Protein AF-A0A395T4P5-F1 (afdb_monomer)

pLDDT: mean 74.64, std 22.32, range [33.31, 98.5]

Radius of gyration: 49.44 Å; Cα contacts (8 Å, |Δi|>4): 2; chains: 1; bounding box: 89×96×157 Å

Sequence (235 aa):
MAAANLSTYSDCVSSLRTSLKFLESSVETLDNGVSDFPRLVNVLKTVRHYELIPQPTLAAAESSLRDEIGPYIALLLARADSQIERQERRIETLKARAELQQGRLSRPDDNYDEYGSKTKKQKTGSRKLTTEEKLRARAVRQRKEALRYGVERLELEAGAWCAELKSEAKRKNQWLAGFTSPRELYLSSLGKASSGPVMDTPFLFSTTNLPRVPEQNLNSSSEGPSGTRQLQILN

Foldseek 3Di:
DVVVVVVVVVVVVVVVVVVVVVVVVVVVVVCVVCVCVVVVVVVVVPDPPDPPDDPVNVVVVVVVVCVVCVVVVVVVVVVVVVVVVVVVVVVVVVVVVVVVVVVVVPPPVPPPDDDDPDDDDDDDDDDPQDPVRVVVVVVVVVVVVVVVVVVVVVVVVVVVVVVVVVVVVVVVVVVVVVVPDPPVVPPPPPDDDDDDDDDDDDDDDDDDDDDDDDDDDDDDDDDDDDDDDDDDDDD

Secondary structure (DSSP, 8-state):
-HHHHHHHHHHHHHHHHHHHHHHHHHHHHHHHHHTTHHHHHHHHT---SS----HHHHHHHHHHHHHHHHHHHHHHHHHHHHHHHHHHHHHHHHHHHHHHHHHHHHS--TTSSSS--------S------HHHHHHHHHHHHHHHHHHHHHHHHHHHHHHHHHHHHHHHHHHHHHHHHHS-S-STTSSSSS--------------------------------------------

Solvent-accessible surface area (backbone atoms only — not comparable to full-atom values): 15140 Å² total; per-residue (Å²): 114,73,69,60,57,52,50,54,51,49,51,52,54,50,53,50,53,50,55,50,53,51,50,52,52,48,50,53,53,44,49,71,72,47,68,59,50,69,57,50,52,58,60,70,58,57,69,72,90,62,88,76,76,54,67,71,60,52,55,52,50,50,52,52,50,47,65,62,47,48,61,53,52,52,51,52,48,56,51,49,52,58,49,50,53,54,49,50,54,49,50,51,56,50,49,54,50,50,52,54,49,47,54,60,69,68,48,71,78,86,78,78,71,90,88,75,95,76,89,74,94,74,75,94,73,85,77,80,65,52,76,65,55,49,51,52,52,48,53,52,48,52,52,50,48,54,49,49,54,52,47,56,50,50,51,51,52,52,50,50,53,51,50,50,52,50,51,50,50,50,50,50,49,54,52,47,64,73,60,62,65,89,80,74,83,77,79,80,85,82,84,82,85,88,82,85,86,83,89,83,88,80,93,81,91,80,86,89,82,87,84,84,88,80,90,82,87,82,89,82,85,88,83,88,82,88,81,90,82,89,80,87,77,92,130

Organism: NCBI:txid694270

Structure (mmCIF, N/CA/C/O backbone):
data_AF-A0A395T4P5-F1
#
_entry.id   AF-A0A395T4P5-F1
#
loop_
_atom_site.group_PDB
_atom_site.id
_atom_site.type_symbol
_atom_site.label_atom_id
_atom_site.label_alt_id
_atom_site.label_comp_id
_atom_site.label_asym_id
_atom_site.label_entity_id
_atom_site.label_seq_id
_atom_site.pdbx_PDB_ins_code
_atom_site.Cartn_x
_atom_site.Cartn_y
_atom_site.Cartn_z
_atom_site.occupancy
_atom_site.B_iso_or_equiv
_atom_site.auth_seq_id
_atom_site.auth_comp_id
_atom_site.auth_asym_id
_atom_site.auth_atom_id
_atom_site.pdbx_PDB_model_num
ATOM 1 N N . MET A 1 1 ? -52.261 -13.369 78.940 1.00 51.59 1 MET A N 1
ATOM 2 C CA . MET A 1 1 ? -51.280 -13.834 77.930 1.00 51.59 1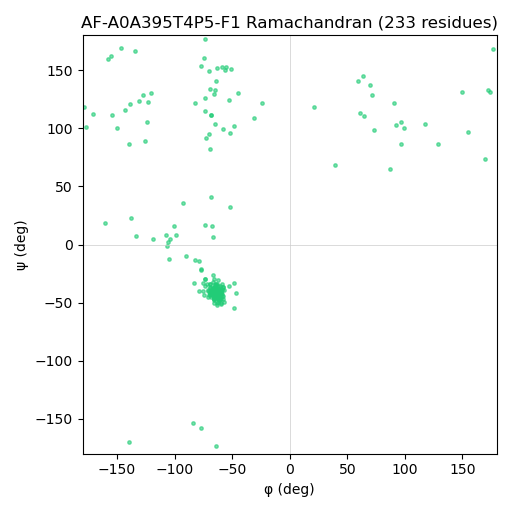 MET A CA 1
ATOM 3 C C . MET A 1 1 ? -51.624 -13.409 76.500 1.00 51.59 1 MET A C 1
ATOM 5 O O . MET A 1 1 ? -50.711 -12.998 75.805 1.00 51.59 1 MET A O 1
ATOM 9 N N . ALA A 1 2 ? -52.892 -13.406 76.059 1.00 60.62 2 ALA A N 1
ATOM 10 C CA . ALA A 1 2 ? -53.257 -12.987 74.692 1.00 60.62 2 ALA A CA 1
ATOM 11 C C . ALA A 1 2 ? -52.839 -11.543 74.316 1.00 60.62 2 ALA A C 1
ATOM 13 O O . ALA A 1 2 ? -52.392 -11.309 73.199 1.00 60.62 2 ALA A O 1
ATOM 14 N N . ALA A 1 3 ? -52.907 -10.593 75.257 1.00 65.94 3 ALA A N 1
ATOM 15 C CA . ALA A 1 3 ? -52.520 -9.197 75.015 1.00 65.94 3 ALA A CA 1
ATOM 16 C C . ALA A 1 3 ? -51.012 -9.002 74.741 1.00 65.94 3 ALA A C 1
ATOM 18 O O . ALA A 1 3 ? -50.647 -8.142 73.950 1.00 65.94 3 ALA A O 1
ATOM 19 N N . ALA A 1 4 ? -50.145 -9.830 75.340 1.00 73.31 4 ALA A N 1
ATOM 20 C CA . ALA A 1 4 ? -48.692 -9.753 75.151 1.00 73.31 4 ALA A CA 1
ATOM 21 C C . ALA A 1 4 ? -48.246 -10.278 73.774 1.00 73.31 4 ALA A C 1
ATOM 23 O O . ALA A 1 4 ? -47.269 -9.802 73.210 1.00 73.31 4 ALA A O 1
ATOM 24 N N . ASN A 1 5 ? -48.987 -11.231 73.201 1.00 77.38 5 ASN A N 1
ATOM 25 C CA . ASN A 1 5 ? -48.719 -11.732 71.849 1.00 77.38 5 ASN A CA 1
ATOM 26 C C . ASN A 1 5 ? -49.132 -10.718 70.770 1.00 77.38 5 ASN A C 1
ATOM 28 O O . ASN A 1 5 ? -48.537 -10.666 69.697 1.00 77.38 5 ASN A O 1
ATOM 32 N N . LEU A 1 6 ? -50.149 -9.898 71.053 1.00 83.69 6 LEU A N 1
ATOM 33 C CA . LEU A 1 6 ? -50.591 -8.842 70.146 1.00 83.69 6 LEU A CA 1
ATOM 34 C C . LEU A 1 6 ? -49.602 -7.665 70.120 1.00 83.69 6 LEU A C 1
ATOM 36 O O . LEU A 1 6 ? -49.364 -7.101 69.053 1.00 83.69 6 LEU A O 1
ATOM 40 N N . SER A 1 7 ? -48.986 -7.330 71.261 1.00 82.56 7 SER A N 1
ATOM 41 C CA . SER A 1 7 ? -47.952 -6.290 71.326 1.00 82.56 7 SER A CA 1
ATOM 42 C C . SER A 1 7 ? -46.665 -6.709 70.613 1.00 82.56 7 SER A C 1
ATOM 44 O O . SER A 1 7 ? -46.166 -5.951 69.792 1.00 82.56 7 SER A O 1
ATOM 46 N N . THR A 1 8 ? -46.177 -7.940 70.812 1.00 88.25 8 THR A N 1
ATOM 47 C CA . THR A 1 8 ? -44.954 -8.418 70.135 1.00 88.25 8 THR A CA 1
ATOM 48 C C . THR A 1 8 ? -45.120 -8.536 68.618 1.00 88.25 8 THR A C 1
ATOM 50 O O . THR A 1 8 ? -44.198 -8.215 67.868 1.00 88.25 8 THR A O 1
ATOM 53 N N . TYR A 1 9 ? -46.303 -8.938 68.139 1.00 91.56 9 TYR A N 1
ATOM 54 C CA . TYR A 1 9 ? -46.611 -8.942 66.707 1.00 91.56 9 TYR A CA 1
ATOM 55 C C . TYR A 1 9 ? -46.708 -7.518 66.142 1.00 91.56 9 TYR A C 1
ATOM 57 O O . TYR A 1 9 ? -46.167 -7.241 65.072 1.00 91.56 9 TYR A O 1
ATOM 65 N N . SER A 1 10 ? -47.335 -6.596 66.882 1.00 90.94 10 SER A N 1
ATOM 66 C CA . SER A 1 10 ? -47.373 -5.172 66.532 1.00 90.94 10 SER A CA 1
ATOM 67 C C . SER A 1 10 ? -45.965 -4.583 66.418 1.00 90.94 10 SER A C 1
ATOM 69 O O . SER A 1 10 ? -45.669 -3.904 65.435 1.00 90.94 10 SER A O 1
ATOM 71 N N . ASP A 1 11 ? -45.070 -4.886 67.357 1.00 91.38 11 ASP A N 1
ATOM 72 C CA . ASP A 1 11 ? -43.683 -4.406 67.350 1.00 91.38 11 ASP A CA 1
ATOM 73 C C . ASP A 1 11 ? -42.881 -4.993 66.179 1.00 91.38 11 ASP A C 1
ATOM 75 O O . ASP A 1 11 ? -42.134 -4.275 65.511 1.00 91.38 11 ASP A O 1
ATOM 79 N N . CYS A 1 12 ? -43.093 -6.271 65.850 1.00 92.62 12 CYS A N 1
ATOM 80 C CA . CYS A 1 12 ? -42.469 -6.918 64.695 1.00 92.62 12 CYS A CA 1
ATOM 81 C C . CYS A 1 12 ? -42.933 -6.295 63.366 1.00 92.62 12 CYS A C 1
ATOM 83 O O . CYS A 1 12 ? -42.113 -5.954 62.511 1.00 92.62 12 CYS A O 1
ATOM 85 N N . VAL A 1 13 ? -44.238 -6.052 63.211 1.00 95.44 13 VAL A N 1
ATOM 86 C CA . VAL A 1 13 ? -44.797 -5.365 62.034 1.00 95.44 13 VAL A CA 1
ATOM 87 C C . VAL A 1 13 ? -44.305 -3.916 61.956 1.00 95.44 13 VAL A C 1
ATOM 89 O O . VAL A 1 13 ? -44.029 -3.412 60.866 1.00 95.44 13 VAL A O 1
ATOM 92 N N . SER A 1 14 ? -44.159 -3.241 63.096 1.00 94.56 14 SER A N 1
ATOM 93 C CA . SER A 1 14 ? -43.631 -1.873 63.179 1.00 94.56 14 SER A CA 1
ATOM 94 C C . SER A 1 14 ? -42.157 -1.807 62.774 1.00 94.56 14 SER A C 1
ATOM 96 O O . SER A 1 14 ? -41.771 -0.939 61.987 1.00 94.56 14 SER A O 1
ATOM 98 N N . SER A 1 15 ? -41.348 -2.761 63.242 1.00 95.38 15 SER A N 1
ATOM 99 C CA . SER A 1 15 ? -39.945 -2.915 62.850 1.00 95.38 15 SER A CA 1
ATOM 100 C C . SER A 1 15 ? -39.818 -3.178 61.346 1.00 95.38 15 SER A C 1
ATOM 102 O O . SER A 1 15 ? -39.106 -2.446 60.659 1.00 95.38 15 SER A O 1
ATOM 104 N N . LEU A 1 16 ? -40.610 -4.110 60.801 1.00 96.00 16 LEU A N 1
ATOM 105 C CA . LEU A 1 16 ? -40.612 -4.426 59.369 1.00 96.00 16 LEU A CA 1
ATOM 106 C C . LEU A 1 16 ? -41.017 -3.224 58.502 1.00 96.00 16 LEU A C 1
ATOM 108 O O . LEU A 1 16 ? -40.366 -2.932 57.499 1.00 96.00 16 LEU A O 1
ATOM 112 N N . ARG A 1 17 ? -42.062 -2.486 58.898 1.00 95.81 17 ARG A N 1
ATOM 113 C CA . ARG A 1 17 ? -42.487 -1.256 58.206 1.00 95.81 17 ARG A CA 1
ATOM 114 C C . ARG A 1 17 ? -41.396 -0.192 58.207 1.00 95.81 17 ARG A C 1
ATOM 116 O O . ARG A 1 17 ? -41.257 0.537 57.231 1.00 95.81 17 ARG A O 1
ATOM 123 N N . THR A 1 18 ? -40.629 -0.106 59.287 1.00 96.56 18 THR A N 1
ATOM 124 C CA . THR A 1 18 ? -39.519 0.844 59.402 1.00 96.56 18 THR A CA 1
ATOM 125 C C . THR A 1 18 ? -38.366 0.451 58.476 1.00 96.56 18 THR A C 1
ATOM 127 O O . THR A 1 18 ? -37.864 1.301 57.745 1.00 96.56 18 THR A O 1
ATOM 130 N N . SER A 1 19 ? -38.009 -0.837 58.407 1.00 96.81 19 SER A N 1
ATOM 131 C CA . SER A 1 19 ? -37.012 -1.339 57.449 1.00 96.81 19 SER A CA 1
ATOM 132 C C . SER A 1 19 ? -37.421 -1.106 55.993 1.00 96.81 19 SER A C 1
ATOM 134 O O . SER A 1 19 ? -36.579 -0.736 55.179 1.00 96.81 19 SER A O 1
ATOM 136 N N . LEU A 1 20 ? -38.707 -1.273 55.663 1.00 96.50 20 LEU A N 1
ATOM 137 C CA . LEU A 1 20 ? -39.215 -1.045 54.308 1.00 96.50 20 LEU A CA 1
ATOM 138 C C . LEU A 1 20 ? -39.135 0.441 53.931 1.00 96.50 20 LEU A C 1
ATOM 140 O O . LEU A 1 20 ? -38.626 0.766 52.864 1.00 96.50 20 LEU A O 1
ATOM 144 N N . LYS A 1 21 ? -39.510 1.342 54.849 1.00 96.75 21 LYS A N 1
ATOM 145 C CA . LYS A 1 21 ? -39.338 2.792 54.659 1.00 96.75 21 LYS A CA 1
ATOM 146 C C . LYS A 1 21 ? -37.876 3.199 54.469 1.00 96.75 21 LYS A C 1
ATOM 148 O O . LYS A 1 21 ? -37.589 4.064 53.649 1.00 96.75 21 LYS A O 1
ATOM 153 N N . PHE A 1 22 ? -36.942 2.587 55.201 1.00 96.94 22 PHE A N 1
ATOM 154 C CA . PHE A 1 22 ? -35.515 2.860 55.010 1.00 96.94 22 PHE A CA 1
ATOM 155 C C . PHE A 1 22 ? -34.984 2.337 53.674 1.00 96.94 22 PHE A C 1
ATOM 157 O O . PHE A 1 22 ? -34.166 3.011 53.051 1.00 96.94 22 PHE A O 1
ATOM 164 N N . LEU A 1 23 ? -35.455 1.178 53.205 1.00 97.00 23 LEU A N 1
ATOM 165 C CA . LEU A 1 23 ? -35.119 0.681 51.870 1.00 97.00 23 LEU A CA 1
ATOM 166 C C . LEU A 1 23 ? -35.677 1.588 50.775 1.00 97.00 23 LEU A C 1
ATOM 168 O O . LEU A 1 23 ? -34.953 1.916 49.844 1.00 97.00 23 LEU A O 1
ATOM 172 N N . GLU A 1 24 ? -36.920 2.038 50.911 1.00 96.62 24 GLU A N 1
ATOM 173 C CA . GLU A 1 24 ? -37.551 2.959 49.964 1.00 96.62 24 GLU A CA 1
ATOM 174 C C . GLU A 1 24 ? -36.796 4.293 49.895 1.00 96.62 24 GLU A C 1
ATOM 176 O O . GLU A 1 24 ? -36.409 4.728 48.814 1.00 96.62 24 GLU A O 1
ATOM 181 N N . SER A 1 25 ? -36.441 4.860 51.051 1.00 96.81 25 SER A N 1
ATOM 182 C CA . SER A 1 25 ? -35.591 6.055 51.128 1.00 96.81 25 SER A CA 1
ATOM 183 C C . SER A 1 25 ? -34.186 5.827 50.550 1.00 96.81 25 SER A C 1
ATOM 185 O O . SER A 1 25 ? -33.624 6.720 49.913 1.00 96.81 25 SER A O 1
ATOM 187 N N . SER A 1 26 ? -33.613 4.630 50.717 1.00 96.75 26 SER A N 1
ATOM 188 C CA . SER A 1 26 ? -32.313 4.281 50.127 1.00 96.75 26 SER A CA 1
ATOM 189 C C . SER A 1 26 ? -32.392 4.183 48.604 1.00 96.75 26 SER A C 1
ATOM 191 O O . SER A 1 26 ? -31.492 4.663 47.920 1.00 96.75 26 SER A O 1
ATOM 193 N N . VAL A 1 27 ? -33.470 3.603 48.070 1.00 96.06 27 VAL A N 1
ATOM 194 C CA . VAL A 1 27 ? -33.717 3.511 46.625 1.00 96.06 27 VAL A CA 1
ATOM 195 C C . VAL A 1 27 ? -33.930 4.898 46.032 1.00 96.06 27 VAL A C 1
ATOM 197 O O . VAL A 1 27 ? -33.305 5.209 45.028 1.00 96.06 27 VAL A O 1
ATOM 200 N N . GLU A 1 28 ? -34.719 5.757 46.675 1.00 96.25 28 GLU A N 1
ATOM 201 C CA . GLU A 1 28 ? -34.927 7.140 46.230 1.00 96.25 28 GLU A CA 1
ATOM 202 C C . GLU A 1 28 ? -33.620 7.952 46.263 1.00 96.25 28 GLU A C 1
ATOM 204 O O . GLU A 1 28 ? -33.316 8.709 45.341 1.00 96.25 28 GLU A O 1
ATOM 209 N N . THR A 1 29 ? -32.785 7.748 47.287 1.00 96.00 29 THR A N 1
ATOM 210 C CA . THR A 1 29 ? -31.453 8.371 47.359 1.00 96.00 29 THR A CA 1
ATOM 211 C C . THR A 1 29 ? -30.538 7.873 46.236 1.00 96.00 29 THR A C 1
ATOM 213 O O . THR A 1 29 ? -29.813 8.668 45.633 1.00 96.00 29 THR A O 1
ATOM 216 N N . LEU A 1 30 ? -30.580 6.574 45.920 1.00 95.94 30 LEU A N 1
ATOM 217 C CA . LEU A 1 30 ? -29.825 6.000 44.805 1.00 95.94 30 LEU A CA 1
ATOM 218 C C . LEU A 1 30 ? -30.339 6.478 43.447 1.00 95.94 30 LEU A C 1
ATOM 220 O O . LEU A 1 30 ? -29.519 6.774 42.589 1.00 95.94 30 LEU A O 1
ATOM 224 N N . ASP A 1 31 ? -31.647 6.585 43.238 1.00 95.25 31 ASP A N 1
ATOM 225 C CA . ASP A 1 31 ? -32.217 7.004 41.954 1.00 95.25 31 ASP A CA 1
ATOM 226 C C . ASP A 1 31 ? -31.825 8.453 41.629 1.00 95.25 31 ASP A C 1
ATOM 228 O O . ASP A 1 31 ? -31.313 8.755 40.548 1.00 95.25 31 ASP A O 1
ATOM 232 N N . ASN A 1 32 ? -31.897 9.330 42.636 1.00 92.69 32 ASN A N 1
ATOM 233 C CA . ASN A 1 32 ? -31.399 10.700 42.531 1.00 92.69 32 ASN A CA 1
ATOM 234 C C . ASN A 1 32 ? -29.885 10.748 42.247 1.00 92.69 32 ASN A C 1
ATOM 236 O O . ASN A 1 32 ? -29.443 11.549 41.424 1.00 92.69 32 ASN A O 1
ATOM 240 N N . GLY A 1 33 ? -29.094 9.870 42.875 1.00 92.19 33 GLY A N 1
ATOM 241 C CA . GLY A 1 33 ? -27.643 9.786 42.668 1.00 92.19 33 GLY A CA 1
ATOM 242 C C . GLY A 1 33 ? -27.201 9.088 41.373 1.00 92.19 33 GLY A C 1
ATOM 243 O O . GLY A 1 33 ? -26.073 9.303 40.927 1.00 92.19 33 GLY A O 1
ATOM 244 N N . VAL A 1 34 ? -28.055 8.255 40.767 1.00 94.69 34 VAL A N 1
ATOM 245 C CA . VAL A 1 34 ? -27.729 7.436 39.583 1.00 94.69 34 VAL A CA 1
ATOM 246 C C . VAL A 1 34 ? -28.347 7.986 38.289 1.00 94.69 34 VAL A C 1
ATOM 248 O O . VAL A 1 34 ? -27.917 7.614 37.194 1.00 94.69 34 VAL A O 1
ATOM 251 N N . SER A 1 35 ? -29.283 8.931 38.393 1.00 91.88 35 SER A N 1
ATOM 252 C CA . SER A 1 35 ? -29.987 9.567 37.268 1.00 91.88 35 SER A CA 1
ATOM 253 C C . SER A 1 35 ? -29.080 10.059 36.122 1.00 91.88 35 SER A C 1
ATOM 255 O O . SER A 1 35 ? -29.449 9.953 34.951 1.00 91.88 35 SER A O 1
ATOM 257 N N . ASP A 1 36 ? -27.861 10.515 36.425 1.00 91.81 36 ASP A N 1
ATOM 258 C CA . ASP A 1 36 ? -26.905 11.046 35.443 1.00 91.81 36 ASP A CA 1
ATOM 259 C C . ASP A 1 36 ? -25.944 10.002 34.828 1.00 91.81 36 ASP A C 1
ATOM 261 O O . ASP A 1 36 ? -25.263 10.286 33.831 1.00 91.81 36 ASP A O 1
ATOM 265 N N . PHE A 1 37 ? -25.891 8.768 35.346 1.00 91.06 37 PHE A N 1
ATOM 266 C CA . PHE A 1 37 ? -25.005 7.718 34.812 1.00 91.06 37 PHE A CA 1
ATOM 267 C C . PHE A 1 37 ? -25.261 7.369 33.338 1.00 91.06 37 PHE A C 1
ATOM 269 O O . PHE A 1 37 ? -24.284 7.232 32.596 1.00 91.06 37 PHE A O 1
ATOM 276 N N . PRO A 1 38 ? -26.511 7.255 32.847 1.00 90.81 38 PRO A N 1
ATOM 277 C CA . PRO A 1 38 ? -26.772 6.974 31.434 1.00 90.81 38 PRO A CA 1
ATOM 278 C C . PRO A 1 38 ? -26.176 8.033 30.495 1.00 90.81 38 PRO A C 1
ATOM 280 O O . PRO A 1 38 ? -25.689 7.711 29.407 1.00 90.81 38 PRO A O 1
ATOM 283 N N . ARG A 1 39 ? -26.153 9.300 30.929 1.00 87.19 39 ARG A N 1
ATOM 284 C CA . ARG A 1 39 ? -25.546 10.405 30.179 1.00 87.19 39 ARG A CA 1
ATOM 285 C C . ARG A 1 39 ? -24.025 10.296 30.173 1.00 87.19 39 ARG A C 1
ATOM 287 O O . ARG A 1 39 ? -23.421 10.425 29.109 1.00 87.19 39 ARG A O 1
ATOM 294 N N . LEU A 1 40 ? -23.416 10.005 31.322 1.00 85.81 40 LEU A N 1
ATOM 295 C CA . LEU A 1 40 ? -21.974 9.774 31.432 1.00 85.81 40 LEU A CA 1
ATOM 296 C C . LEU A 1 40 ? -21.531 8.591 30.562 1.00 85.81 40 LEU A C 1
ATOM 298 O O . LEU A 1 40 ? -20.535 8.688 29.855 1.00 85.81 40 LEU A O 1
ATOM 302 N N . VAL A 1 41 ? -22.305 7.505 30.543 1.00 88.81 41 VAL A N 1
ATOM 303 C CA . VAL A 1 41 ? -22.058 6.349 29.675 1.00 88.81 41 VAL A CA 1
ATOM 304 C C . VAL A 1 41 ? -22.083 6.759 28.205 1.00 88.81 41 VAL A C 1
ATOM 306 O O . VAL A 1 41 ? -21.206 6.346 27.459 1.00 88.81 41 VAL A O 1
ATOM 309 N N . ASN A 1 42 ? -23.026 7.597 27.774 1.00 85.81 42 ASN A N 1
ATOM 310 C CA . ASN A 1 42 ? -23.072 8.073 26.387 1.00 85.81 42 ASN A CA 1
ATOM 311 C C . ASN A 1 42 ? -21.921 9.029 26.033 1.00 85.81 42 ASN A C 1
ATOM 313 O O . ASN A 1 42 ? -21.428 8.989 24.909 1.00 85.81 42 ASN A O 1
ATOM 317 N N . VAL A 1 43 ? -21.460 9.848 26.981 1.00 84.19 43 VAL A N 1
ATOM 318 C CA . VAL A 1 43 ? -20.311 10.750 26.786 1.00 84.19 43 VAL A CA 1
ATOM 319 C C . VAL A 1 43 ? -18.985 9.986 26.804 1.00 84.19 43 VAL A C 1
ATOM 321 O O . VAL A 1 43 ? -18.106 10.263 25.998 1.00 84.19 43 VAL A O 1
ATOM 324 N N . LEU A 1 44 ? -18.816 8.996 27.678 1.00 78.06 44 LEU A N 1
ATOM 325 C CA . LEU A 1 44 ? -17.614 8.155 27.729 1.00 78.06 44 LEU A CA 1
ATOM 326 C C . LEU A 1 44 ? -17.586 7.101 26.620 1.00 78.06 44 LEU A C 1
ATOM 328 O O . LEU A 1 44 ? -16.513 6.670 26.212 1.00 78.06 44 LEU A O 1
ATOM 332 N N . LYS A 1 45 ? -18.750 6.747 26.064 1.00 79.75 45 LYS A N 1
ATOM 333 C CA . LYS A 1 45 ? -18.867 6.052 24.776 1.00 79.75 45 LYS A CA 1
ATOM 334 C C . LYS A 1 45 ? -18.422 6.920 23.600 1.00 79.75 45 LYS A C 1
ATOM 336 O O . LYS A 1 45 ? -18.618 6.474 22.473 1.00 79.75 45 LYS A O 1
ATOM 341 N N . THR A 1 46 ? -17.857 8.118 23.824 1.00 57.50 46 THR A N 1
ATOM 342 C CA . THR A 1 46 ? -17.197 8.900 22.774 1.00 57.50 46 THR A CA 1
ATOM 343 C C . THR A 1 46 ? -16.246 7.995 22.021 1.00 57.50 46 THR A C 1
ATOM 345 O O . THR A 1 46 ? -15.158 7.615 22.454 1.00 57.50 46 THR A O 1
ATOM 348 N N . VAL A 1 47 ? -16.765 7.610 20.865 1.00 62.34 47 VAL A N 1
ATOM 349 C CA . VAL A 1 47 ? -16.095 6.891 19.817 1.00 62.34 47 VAL A CA 1
ATOM 350 C C . VAL A 1 47 ? -14.840 7.688 19.535 1.00 62.34 47 VAL A C 1
ATOM 352 O O . VAL A 1 47 ? -14.885 8.901 19.336 1.00 62.34 47 VAL A O 1
ATOM 355 N N . ARG A 1 48 ? -13.711 6.997 19.626 1.00 63.09 48 ARG A N 1
ATOM 356 C CA . ARG A 1 48 ? -12.371 7.532 19.438 1.00 63.09 48 ARG A CA 1
ATOM 357 C C . ARG A 1 48 ? -12.334 8.280 18.098 1.00 63.09 48 ARG A C 1
ATOM 359 O O . ARG A 1 48 ? -12.128 7.668 17.064 1.00 63.09 48 ARG A O 1
ATOM 366 N N . HIS A 1 49 ? -12.513 9.602 18.100 1.00 60.81 49 HIS A N 1
ATOM 367 C CA . HIS A 1 49 ? -12.414 10.437 16.890 1.00 60.81 49 HIS A CA 1
ATOM 368 C C . HIS A 1 49 ? -10.957 10.621 16.414 1.00 60.81 49 HIS A C 1
ATOM 370 O O . HIS A 1 49 ? -10.659 11.508 15.620 1.00 60.81 49 HIS A O 1
ATOM 376 N N . TYR A 1 50 ? -10.051 9.766 16.893 1.00 65.69 50 TYR A N 1
ATOM 377 C CA . TYR A 1 50 ? -8.679 9.648 16.440 1.00 65.69 50 TYR A CA 1
ATOM 378 C C . TYR A 1 50 ? -8.471 8.199 16.030 1.00 65.69 50 TYR A C 1
ATOM 380 O O . TYR A 1 50 ? -8.356 7.310 16.880 1.00 65.69 50 TYR A O 1
ATOM 388 N N . GLU A 1 51 ? -8.420 7.975 14.723 1.00 67.94 51 GLU A N 1
ATOM 389 C CA . GLU A 1 51 ? -7.912 6.735 14.151 1.00 67.94 51 GLU A CA 1
ATOM 390 C C . GLU A 1 51 ? -6.403 6.700 14.417 1.00 67.94 51 GLU A C 1
ATOM 392 O O . GLU A 1 51 ? -5.575 7.134 13.616 1.00 67.94 51 GLU A O 1
ATOM 397 N N . LEU A 1 52 ? -6.043 6.278 15.627 1.00 79.06 52 LEU A N 1
ATOM 398 C CA . LEU A 1 52 ? -4.666 6.012 16.010 1.00 79.06 52 LEU A CA 1
ATOM 399 C C . LEU A 1 52 ? -4.227 4.756 15.264 1.00 79.06 52 LEU A C 1
ATOM 401 O O . LEU A 1 52 ? -4.483 3.645 15.723 1.00 79.06 52 LEU A O 1
ATOM 405 N N . ILE A 1 53 ? -3.573 4.943 14.119 1.00 83.00 53 ILE A N 1
ATOM 406 C CA . ILE A 1 53 ? -2.900 3.863 13.401 1.00 83.00 53 ILE A CA 1
ATOM 407 C C . ILE A 1 53 ? -1.621 3.525 14.182 1.00 83.00 53 ILE A C 1
ATOM 409 O O . ILE A 1 53 ? -0.732 4.374 14.292 1.00 83.00 53 ILE A O 1
ATOM 413 N N . PRO A 1 54 ? -1.499 2.317 14.757 1.00 88.38 54 PRO A N 1
ATOM 414 C CA . PRO A 1 54 ? -0.298 1.948 15.487 1.00 88.38 54 PRO A CA 1
ATOM 415 C C . PRO A 1 54 ? 0.915 1.888 14.548 1.00 88.38 54 PRO A C 1
ATOM 417 O O . PRO A 1 54 ? 0.872 1.234 13.505 1.00 88.38 54 PRO A O 1
ATOM 420 N N . GLN A 1 55 ? 2.035 2.490 14.961 1.00 91.12 55 GLN A N 1
ATOM 421 C CA . GLN A 1 55 ? 3.303 2.471 14.219 1.00 91.12 55 GLN A CA 1
ATOM 422 C C . GLN A 1 55 ? 3.727 1.082 13.691 1.00 91.12 55 GLN A C 1
ATOM 424 O O . GLN A 1 55 ? 4.158 1.018 12.541 1.00 91.12 55 GLN A O 1
ATOM 429 N N . PRO A 1 56 ? 3.592 -0.043 14.434 1.00 93.50 56 PRO A N 1
ATOM 430 C CA . PRO A 1 56 ? 3.940 -1.355 13.882 1.00 93.50 56 PRO A CA 1
ATOM 431 C C . PRO A 1 56 ? 3.041 -1.774 12.712 1.00 93.50 56 PRO A C 1
ATOM 433 O O . PRO A 1 56 ? 3.525 -2.394 11.771 1.00 93.50 56 PRO A O 1
ATOM 436 N N . THR A 1 57 ? 1.754 -1.411 12.728 1.00 92.75 57 THR A N 1
ATOM 437 C CA . THR A 1 57 ? 0.854 -1.705 11.599 1.00 92.75 57 THR A CA 1
ATOM 438 C C . THR A 1 57 ? 1.166 -0.848 10.382 1.00 92.75 57 THR A C 1
ATOM 440 O O . THR A 1 57 ? 1.086 -1.342 9.263 1.00 92.75 57 THR A O 1
ATOM 443 N N . LEU A 1 58 ? 1.600 0.397 10.593 1.00 93.44 58 LEU A N 1
ATOM 444 C CA . LEU A 1 58 ? 2.059 1.271 9.519 1.00 93.44 58 LEU A CA 1
ATOM 445 C C . LEU A 1 58 ? 3.334 0.714 8.877 1.00 93.44 58 LEU A C 1
ATOM 447 O O . LEU A 1 58 ? 3.385 0.570 7.662 1.00 93.44 58 LEU A O 1
ATOM 451 N N . ALA A 1 59 ? 4.320 0.312 9.682 1.00 95.56 59 ALA A N 1
ATOM 452 C CA . ALA A 1 59 ? 5.557 -0.283 9.178 1.00 95.56 59 ALA A CA 1
ATOM 453 C C . ALA A 1 59 ? 5.313 -1.596 8.406 1.00 95.56 59 ALA A C 1
ATOM 455 O O . ALA A 1 59 ? 5.916 -1.808 7.357 1.00 95.56 59 ALA A O 1
ATOM 456 N N . ALA A 1 60 ? 4.403 -2.451 8.889 1.00 95.06 60 ALA A N 1
ATOM 457 C CA . ALA A 1 60 ? 4.030 -3.691 8.207 1.00 95.06 60 ALA A CA 1
ATOM 458 C C . ALA A 1 60 ? 3.269 -3.441 6.891 1.00 95.06 60 ALA A C 1
ATOM 460 O O . ALA A 1 60 ? 3.507 -4.116 5.888 1.00 95.06 60 ALA A O 1
ATOM 461 N N . ALA A 1 61 ? 2.368 -2.455 6.871 1.00 95.19 61 ALA A N 1
ATOM 462 C CA . ALA A 1 61 ? 1.672 -2.057 5.652 1.00 95.19 61 ALA A CA 1
ATOM 463 C C . ALA A 1 61 ? 2.650 -1.469 4.626 1.00 95.19 61 ALA A C 1
ATOM 465 O O . ALA A 1 61 ? 2.590 -1.810 3.448 1.00 95.19 61 ALA A O 1
ATOM 466 N N . GLU A 1 62 ? 3.596 -0.639 5.069 1.00 95.19 62 GLU A N 1
ATOM 467 C CA . GLU A 1 62 ? 4.646 -0.111 4.202 1.00 95.19 62 GLU A CA 1
ATOM 468 C C . GLU A 1 62 ? 5.521 -1.214 3.612 1.00 95.19 62 GLU A C 1
ATOM 470 O O . GLU A 1 62 ? 5.817 -1.154 2.422 1.00 95.19 62 GLU A O 1
ATOM 475 N N . SER A 1 63 ? 5.947 -2.207 4.400 1.00 96.06 63 SER A N 1
ATOM 476 C CA . SER A 1 63 ? 6.732 -3.320 3.855 1.00 96.06 63 SER A CA 1
ATOM 477 C C . SER A 1 63 ? 5.930 -4.112 2.822 1.00 96.06 63 SER A C 1
ATOM 479 O O . SER A 1 63 ? 6.442 -4.348 1.734 1.00 96.06 63 SER A O 1
ATOM 481 N N . SER A 1 64 ? 4.652 -4.406 3.096 1.00 96.12 64 SER A N 1
ATOM 482 C CA . SER A 1 64 ? 3.768 -5.088 2.136 1.00 96.12 64 SER A CA 1
ATOM 483 C C . SER A 1 64 ? 3.643 -4.309 0.824 1.00 96.12 64 SER A C 1
ATOM 485 O O . SER A 1 64 ? 3.819 -4.865 -0.256 1.00 96.12 64 SER A O 1
ATOM 487 N N . LEU A 1 65 ? 3.415 -2.993 0.903 1.00 96.44 65 LEU A N 1
ATOM 488 C CA . LEU A 1 65 ? 3.316 -2.138 -0.281 1.00 96.44 65 LEU A CA 1
ATOM 489 C C . LEU A 1 65 ? 4.641 -2.051 -1.044 1.00 96.44 65 LEU A C 1
ATOM 491 O O . LEU A 1 65 ? 4.638 -2.014 -2.273 1.00 96.44 65 LEU A O 1
ATOM 495 N N . ARG A 1 66 ? 5.783 -2.021 -0.348 1.00 96.69 66 ARG A N 1
ATOM 496 C CA . ARG A 1 66 ? 7.105 -2.037 -0.993 1.00 96.69 66 ARG A CA 1
ATOM 497 C C . ARG A 1 66 ? 7.329 -3.344 -1.753 1.00 96.69 66 ARG A C 1
ATOM 499 O O . ARG A 1 66 ? 7.827 -3.286 -2.876 1.00 96.69 66 ARG A O 1
ATOM 506 N N . ASP A 1 67 ? 6.922 -4.474 -1.185 1.00 96.88 67 ASP A N 1
ATOM 507 C CA . ASP A 1 67 ? 7.062 -5.791 -1.810 1.00 96.88 67 ASP A CA 1
ATOM 508 C C . ASP A 1 67 ? 6.136 -5.953 -3.029 1.00 96.88 67 ASP A C 1
ATOM 510 O O . ASP A 1 67 ? 6.529 -6.553 -4.030 1.00 96.88 67 ASP A O 1
ATOM 514 N N . GLU A 1 68 ? 4.941 -5.355 -3.001 1.00 96.69 68 GLU A N 1
ATOM 515 C CA . GLU A 1 68 ? 4.005 -5.344 -4.136 1.00 96.69 68 GLU A CA 1
ATOM 516 C C . GLU A 1 68 ? 4.440 -4.388 -5.261 1.00 96.69 68 GLU A C 1
ATOM 518 O O . GLU A 1 68 ? 4.385 -4.726 -6.448 1.00 96.69 68 GLU A O 1
ATOM 523 N N . ILE A 1 69 ? 4.889 -3.181 -4.909 1.00 97.31 69 ILE A N 1
ATOM 524 C CA . ILE A 1 69 ? 5.211 -2.119 -5.874 1.00 97.31 69 ILE A CA 1
ATOM 525 C C . ILE A 1 69 ? 6.624 -2.294 -6.457 1.00 97.31 69 ILE A C 1
ATOM 527 O O . ILE A 1 69 ? 6.851 -1.978 -7.628 1.00 97.31 69 ILE A O 1
ATOM 531 N N . GLY A 1 70 ? 7.573 -2.8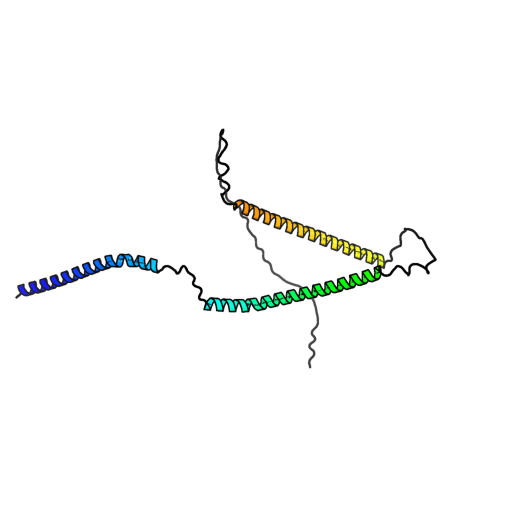22 -5.680 1.00 96.69 70 GLY A N 1
ATOM 532 C CA . GLY A 1 70 ? 8.966 -3.050 -6.080 1.00 96.69 70 GLY A CA 1
ATOM 533 C C . GLY A 1 70 ? 9.143 -3.754 -7.436 1.00 96.69 70 GLY A C 1
ATOM 534 O O . GLY A 1 70 ? 9.795 -3.188 -8.323 1.00 96.69 70 GLY A O 1
ATOM 535 N N . PRO A 1 71 ? 8.545 -4.940 -7.669 1.00 97.12 71 PRO A N 1
ATOM 536 C CA . PRO A 1 71 ? 8.666 -5.635 -8.950 1.00 97.12 71 PRO A CA 1
ATOM 537 C C . PRO A 1 71 ? 7.996 -4.873 -10.104 1.00 97.12 71 PRO A C 1
ATOM 539 O O . PRO A 1 71 ? 8.467 -4.944 -11.241 1.00 97.12 71 PRO A O 1
ATOM 542 N N . TYR A 1 72 ? 6.937 -4.102 -9.834 1.00 97.00 72 TYR A N 1
ATOM 543 C CA . TYR A 1 72 ? 6.278 -3.286 -10.855 1.00 97.00 72 TYR A CA 1
ATOM 544 C C . TYR A 1 72 ? 7.168 -2.125 -11.315 1.00 97.00 72 TYR A C 1
ATOM 546 O O . TYR A 1 72 ? 7.296 -1.880 -12.517 1.00 97.00 72 TYR A O 1
ATOM 554 N N . ILE A 1 73 ? 7.849 -1.457 -10.378 1.00 97.88 73 ILE A N 1
ATOM 555 C CA . ILE A 1 73 ? 8.845 -0.426 -10.700 1.00 97.88 73 ILE A CA 1
ATOM 556 C C . ILE A 1 73 ? 9.986 -1.032 -11.524 1.00 97.88 73 ILE A C 1
ATOM 558 O O . ILE A 1 73 ? 10.361 -0.459 -12.545 1.00 97.88 73 ILE A O 1
ATOM 562 N N . ALA A 1 74 ? 10.500 -2.203 -11.138 1.00 97.44 74 ALA A N 1
ATOM 563 C CA . ALA A 1 74 ? 11.570 -2.876 -11.875 1.00 97.44 74 ALA A CA 1
ATOM 564 C C . ALA A 1 74 ? 11.161 -3.218 -13.321 1.00 97.44 74 ALA A C 1
ATOM 566 O O . ALA A 1 74 ? 11.937 -3.006 -14.253 1.00 97.44 74 ALA A O 1
ATOM 567 N N . LEU A 1 75 ? 9.922 -3.675 -13.531 1.00 97.62 75 LEU A N 1
ATOM 568 C CA . LEU A 1 75 ? 9.379 -3.920 -14.870 1.00 97.62 75 LEU A CA 1
ATOM 569 C C . LEU A 1 75 ? 9.301 -2.626 -15.687 1.00 97.62 75 LEU A C 1
ATOM 571 O O . LEU A 1 75 ? 9.698 -2.606 -16.855 1.00 97.62 75 LEU A O 1
ATOM 575 N N . LEU A 1 76 ? 8.793 -1.543 -15.092 1.00 98.25 76 LEU A N 1
ATOM 576 C CA . LEU A 1 76 ? 8.702 -0.246 -15.762 1.00 98.25 76 LEU A CA 1
ATOM 577 C C . LEU A 1 76 ? 10.080 0.317 -16.123 1.00 98.25 76 LEU A C 1
ATOM 579 O O . LEU A 1 76 ? 10.230 0.848 -17.223 1.00 98.25 76 LEU A O 1
ATOM 583 N N . LEU A 1 77 ? 11.077 0.148 -15.252 1.00 98.38 77 LEU A N 1
ATOM 584 C CA . LEU A 1 77 ? 12.466 0.517 -15.527 1.00 98.38 77 LEU A CA 1
ATOM 585 C C . LEU A 1 77 ? 13.037 -0.300 -16.687 1.00 98.38 77 LEU A C 1
ATOM 587 O O . LEU A 1 77 ? 13.448 0.284 -17.683 1.00 98.38 77 LEU A O 1
ATOM 591 N N . ALA A 1 78 ? 12.929 -1.630 -16.647 1.00 98.19 78 ALA A N 1
ATOM 592 C CA . ALA A 1 78 ? 13.394 -2.485 -17.742 1.00 98.19 78 ALA A CA 1
ATOM 593 C C . ALA A 1 78 ? 12.711 -2.143 -19.081 1.00 98.19 78 ALA A C 1
ATOM 595 O O . ALA A 1 78 ? 13.326 -2.168 -20.151 1.00 98.19 78 ALA A O 1
ATOM 596 N N . ARG A 1 79 ? 11.422 -1.778 -19.042 1.00 98.38 79 ARG A N 1
ATOM 597 C CA . ARG A 1 79 ? 10.704 -1.291 -20.222 1.00 98.38 79 ARG A CA 1
ATOM 598 C C . ARG A 1 79 ? 11.273 0.041 -20.706 1.00 98.38 79 ARG A C 1
ATOM 600 O O . ARG A 1 79 ? 11.454 0.179 -21.915 1.00 98.38 79 ARG A O 1
ATOM 607 N N . ALA A 1 80 ? 11.525 0.997 -19.816 1.00 98.50 80 ALA A N 1
ATOM 608 C CA . ALA A 1 80 ? 12.121 2.280 -20.172 1.00 98.50 80 ALA A CA 1
ATOM 609 C C . ALA A 1 80 ? 13.507 2.088 -20.808 1.00 98.50 80 ALA A C 1
ATOM 611 O O . ALA A 1 80 ? 13.729 2.592 -21.909 1.00 98.50 80 ALA A O 1
ATOM 612 N N . ASP A 1 81 ? 14.362 1.259 -20.210 1.00 98.31 81 ASP A N 1
ATOM 613 C CA . ASP A 1 81 ? 15.697 0.933 -20.725 1.00 98.31 81 ASP A CA 1
ATOM 614 C C . ASP A 1 81 ? 15.622 0.314 -22.126 1.00 98.31 81 ASP A C 1
ATOM 616 O O . ASP A 1 81 ? 16.311 0.748 -23.049 1.00 98.31 81 ASP A O 1
ATOM 620 N N . SER A 1 82 ? 14.691 -0.623 -22.345 1.00 98.19 82 SER A N 1
ATOM 621 C CA . SER A 1 82 ? 14.485 -1.223 -23.671 1.00 98.19 82 SER A CA 1
ATOM 622 C C . SER A 1 82 ? 14.054 -0.208 -24.737 1.00 98.19 82 SER A C 1
ATOM 624 O O . SER A 1 82 ? 14.330 -0.387 -25.924 1.00 98.19 82 SER A O 1
ATOM 626 N N . GLN A 1 83 ? 13.340 0.853 -24.344 1.00 98.25 83 GLN A N 1
ATOM 627 C CA . GLN A 1 83 ? 12.945 1.914 -25.267 1.00 98.25 83 GLN A CA 1
ATOM 628 C C . GLN A 1 83 ? 14.110 2.861 -25.533 1.00 98.25 83 GLN A C 1
ATOM 630 O O . GLN A 1 83 ? 14.298 3.239 -26.688 1.00 98.25 83 GLN A O 1
ATOM 635 N N . ILE A 1 84 ? 14.904 3.195 -24.512 1.00 98.44 84 ILE A N 1
ATOM 636 C CA . ILE A 1 84 ? 16.128 3.992 -24.661 1.00 98.44 84 ILE A CA 1
ATOM 637 C C . ILE A 1 84 ? 17.069 3.303 -25.650 1.00 98.44 84 ILE A C 1
ATOM 639 O O . ILE A 1 84 ? 17.427 3.911 -26.655 1.00 98.44 84 ILE A O 1
ATOM 643 N N . GLU A 1 85 ? 17.331 2.008 -25.475 1.00 98.44 85 GLU A N 1
ATOM 644 C CA . GLU A 1 85 ? 18.203 1.239 -26.369 1.00 98.44 85 GLU A CA 1
ATOM 645 C C . GLU A 1 85 ? 17.692 1.237 -27.828 1.00 98.44 85 GLU A C 1
ATOM 647 O O . GLU A 1 85 ? 18.454 1.366 -28.790 1.00 98.44 85 GLU A O 1
ATOM 652 N N . ARG A 1 86 ? 16.370 1.148 -28.035 1.00 97.88 86 ARG A N 1
ATOM 653 C CA . ARG A 1 86 ? 15.772 1.261 -29.381 1.00 97.88 86 ARG A CA 1
ATOM 654 C C . ARG A 1 86 ? 15.975 2.646 -29.989 1.00 97.88 86 ARG A C 1
ATOM 656 O O . ARG A 1 86 ? 16.203 2.740 -31.198 1.00 97.88 86 ARG A O 1
ATOM 663 N N . GLN A 1 87 ? 15.857 3.705 -29.188 1.00 98.25 87 GLN A N 1
ATOM 664 C CA . GLN A 1 87 ? 16.100 5.066 -29.661 1.00 98.25 87 GLN A CA 1
ATOM 665 C C . GLN A 1 87 ? 17.581 5.294 -29.958 1.00 98.25 87 GLN A C 1
ATOM 667 O O . GLN A 1 87 ? 17.885 5.886 -30.988 1.00 98.25 87 GLN A O 1
ATOM 672 N N . GLU A 1 88 ? 18.492 4.772 -29.140 1.00 98.25 88 GLU A N 1
ATOM 673 C CA . GLU A 1 88 ? 19.940 4.858 -29.362 1.00 98.25 88 GLU A CA 1
ATOM 674 C C . GLU A 1 88 ? 20.341 4.206 -30.684 1.00 98.25 88 GLU A C 1
ATOM 676 O O . GLU A 1 88 ? 20.912 4.877 -31.545 1.00 98.25 88 GLU A O 1
ATOM 681 N N . ARG A 1 89 ? 19.903 2.966 -30.941 1.00 98.00 89 ARG A N 1
ATOM 682 C CA . ARG A 1 89 ? 20.122 2.306 -32.243 1.00 98.00 89 ARG A CA 1
ATOM 683 C C . ARG A 1 89 ? 19.540 3.122 -33.400 1.00 98.00 89 ARG A C 1
ATOM 685 O O . ARG A 1 89 ? 20.131 3.227 -34.476 1.00 98.00 89 ARG A O 1
ATOM 692 N N . ARG A 1 90 ? 18.366 3.735 -33.211 1.00 98.06 90 ARG A N 1
ATOM 693 C CA . ARG A 1 90 ? 17.762 4.601 -34.234 1.00 98.06 90 ARG A CA 1
ATOM 694 C C . ARG A 1 90 ? 18.605 5.853 -34.472 1.00 98.06 90 ARG A C 1
ATOM 696 O O . ARG A 1 90 ? 18.806 6.219 -35.628 1.00 98.06 90 ARG A O 1
ATOM 703 N N . ILE A 1 91 ? 19.125 6.475 -33.421 1.00 98.06 91 ILE A N 1
ATOM 704 C CA . ILE A 1 91 ? 20.024 7.627 -33.507 1.00 98.06 91 ILE A CA 1
ATOM 705 C C . ILE A 1 91 ? 21.306 7.235 -34.244 1.00 98.06 91 ILE A C 1
ATOM 707 O O . ILE A 1 91 ? 21.699 7.943 -35.164 1.00 98.06 91 ILE A O 1
ATOM 711 N N . GLU A 1 92 ? 21.916 6.099 -33.919 1.00 98.25 92 GLU A N 1
ATOM 712 C CA . GLU A 1 92 ? 23.117 5.595 -34.596 1.00 98.25 92 GLU A CA 1
ATOM 713 C C . GLU A 1 92 ? 22.877 5.347 -36.087 1.00 98.25 92 GLU A C 1
ATOM 715 O O . GLU A 1 92 ? 23.641 5.818 -36.927 1.00 98.25 92 GLU A O 1
ATOM 720 N N . THR A 1 93 ? 21.770 4.690 -36.451 1.00 97.69 93 THR A N 1
ATOM 721 C CA . THR A 1 93 ? 21.438 4.474 -37.871 1.00 97.69 93 THR A CA 1
ATOM 722 C C . THR A 1 93 ? 21.175 5.782 -38.618 1.00 97.69 93 THR A C 1
ATOM 724 O O . THR A 1 93 ? 21.519 5.897 -39.796 1.00 97.69 93 THR A O 1
ATOM 727 N N . LEU A 1 94 ? 20.573 6.780 -37.963 1.00 98.06 94 LEU A N 1
ATOM 728 C CA . LEU A 1 94 ? 20.354 8.102 -38.547 1.00 98.06 94 LEU A CA 1
ATOM 729 C C . LEU A 1 94 ? 21.665 8.883 -38.683 1.00 98.06 94 LEU A C 1
ATOM 731 O O . LEU A 1 94 ? 21.870 9.497 -39.727 1.00 98.06 94 LEU A O 1
ATOM 735 N N . LYS A 1 95 ? 22.562 8.806 -37.693 1.00 98.00 95 LYS A N 1
ATOM 736 C CA . LYS A 1 95 ? 23.915 9.380 -37.754 1.00 98.00 95 LYS A CA 1
ATOM 737 C C . LYS A 1 95 ? 24.711 8.778 -38.909 1.00 98.00 95 LYS A C 1
ATOM 739 O O . LYS A 1 95 ? 25.143 9.520 -39.783 1.00 98.00 95 LYS A O 1
ATOM 744 N N . ALA A 1 96 ? 24.770 7.450 -39.010 1.00 97.19 96 ALA A N 1
ATOM 745 C CA . ALA A 1 96 ? 25.446 6.767 -40.114 1.00 97.19 96 ALA A CA 1
ATOM 746 C C . ALA A 1 96 ? 24.856 7.150 -41.486 1.00 97.19 96 ALA A C 1
ATOM 748 O O . ALA A 1 96 ? 25.583 7.346 -42.459 1.00 97.19 96 ALA A O 1
ATOM 749 N N . ARG A 1 97 ? 23.527 7.307 -41.591 1.00 96.81 97 ARG A N 1
ATOM 750 C CA . ARG A 1 97 ? 22.882 7.786 -42.829 1.00 96.81 97 ARG A CA 1
ATOM 751 C C . ARG A 1 97 ? 23.245 9.232 -43.158 1.00 96.81 97 ARG A C 1
ATOM 753 O O . ARG A 1 97 ? 23.458 9.526 -44.332 1.00 96.81 97 ARG A O 1
ATOM 760 N N . ALA A 1 98 ? 23.293 10.109 -42.160 1.00 96.50 98 ALA A N 1
ATOM 761 C CA . ALA A 1 98 ? 23.690 11.500 -42.340 1.00 96.50 98 ALA A CA 1
ATOM 762 C C . ALA A 1 98 ? 25.153 11.598 -42.795 1.00 96.50 98 ALA A C 1
ATOM 764 O O . ALA A 1 98 ? 25.430 12.271 -43.782 1.00 96.50 98 ALA A O 1
ATOM 765 N N . GLU A 1 99 ? 26.060 10.845 -42.168 1.00 95.94 99 GLU A N 1
ATOM 766 C CA . GLU A 1 99 ? 27.478 10.771 -42.544 1.00 95.94 99 GLU A CA 1
ATOM 767 C C . GLU A 1 99 ? 27.673 10.227 -43.967 1.00 95.94 99 GLU A C 1
ATOM 769 O O . GLU A 1 99 ? 28.437 10.790 -44.748 1.00 95.94 99 GLU A O 1
ATOM 774 N N . LEU A 1 100 ? 26.926 9.189 -44.367 1.00 94.94 100 LEU A N 1
ATOM 775 C CA . LEU A 1 100 ? 26.961 8.674 -45.741 1.00 94.94 100 LEU A CA 1
ATOM 776 C C . LEU A 1 100 ? 26.462 9.696 -46.769 1.00 94.94 100 LEU A C 1
ATOM 778 O O . LEU A 1 100 ? 27.005 9.781 -47.872 1.00 94.94 100 LEU A O 1
ATOM 782 N N . GLN A 1 101 ? 25.414 10.454 -46.443 1.00 94.00 101 GLN A N 1
ATOM 783 C CA . GLN A 1 101 ? 24.909 11.512 -47.320 1.00 94.00 101 GLN A CA 1
ATOM 784 C C . GLN A 1 101 ? 25.890 12.680 -47.398 1.00 94.00 101 GLN A C 1
ATOM 786 O O . GLN A 1 101 ? 26.173 13.152 -48.495 1.00 94.00 101 GLN A O 1
ATOM 791 N N . GLN A 1 102 ? 26.467 13.088 -46.270 1.00 93.56 102 GLN A N 1
ATOM 792 C CA . GLN A 1 102 ? 27.495 14.119 -46.221 1.00 93.56 102 GLN A CA 1
ATOM 793 C C . GLN A 1 102 ? 28.743 13.701 -47.005 1.00 93.56 102 GLN A C 1
ATOM 795 O O . GLN A 1 102 ? 29.252 14.498 -47.781 1.00 93.56 102 GLN A O 1
ATOM 800 N N . GLY A 1 103 ? 29.193 12.449 -46.896 1.00 91.69 103 GLY A N 1
ATOM 801 C CA . GLY A 1 103 ? 30.309 11.925 -47.689 1.00 91.69 103 GLY A CA 1
ATOM 802 C C . GLY A 1 103 ? 30.019 11.889 -49.195 1.00 91.69 103 GLY A C 1
ATOM 803 O O . GLY A 1 103 ? 30.915 12.134 -49.998 1.00 91.69 103 GLY A O 1
ATOM 804 N N . ARG A 1 104 ? 28.763 11.642 -49.598 1.00 90.31 104 ARG A N 1
ATOM 805 C CA . ARG A 1 104 ? 28.332 11.733 -51.007 1.00 90.31 104 ARG A CA 1
ATOM 806 C C . ARG A 1 104 ? 28.275 13.171 -51.516 1.00 90.31 104 ARG A C 1
ATOM 808 O O . ARG A 1 104 ? 28.631 13.392 -52.662 1.00 90.31 104 ARG A O 1
ATOM 815 N N . LEU A 1 105 ? 27.824 14.112 -50.687 1.00 87.12 105 LEU A N 1
ATOM 816 C CA . LEU A 1 105 ? 27.754 15.539 -51.023 1.00 87.12 105 LEU A CA 1
ATOM 817 C C . LEU A 1 105 ? 29.132 16.217 -51.003 1.00 87.12 105 LEU A C 1
ATOM 819 O O . LEU A 1 105 ? 29.367 17.144 -51.765 1.00 87.12 105 LEU A O 1
ATOM 823 N N . SER A 1 106 ? 30.030 15.772 -50.121 1.00 83.81 106 SER A N 1
ATOM 824 C CA . SER A 1 106 ? 31.389 16.303 -49.975 1.00 83.81 106 SER A CA 1
ATOM 825 C C . SER A 1 106 ? 32.372 15.721 -50.987 1.00 83.81 106 SER A C 1
ATOM 827 O O . SER A 1 106 ? 33.472 16.255 -51.106 1.00 83.81 106 SER A O 1
ATOM 829 N N . ARG A 1 107 ? 32.018 14.636 -51.689 1.00 75.44 107 ARG A N 1
ATOM 830 C CA . ARG A 1 107 ? 32.751 14.206 -52.880 1.00 75.44 107 ARG A CA 1
ATOM 831 C C . ARG A 1 107 ? 32.492 15.270 -53.949 1.00 75.44 107 ARG A C 1
ATOM 833 O O . ARG A 1 107 ? 31.342 15.386 -54.373 1.00 75.44 107 ARG A O 1
ATOM 840 N N . PRO A 1 108 ? 33.501 16.060 -54.354 1.00 60.78 108 PRO A N 1
ATOM 841 C CA . PRO A 1 108 ? 33.338 16.943 -55.491 1.00 60.78 108 PRO A CA 1
ATOM 842 C C . PRO A 1 108 ? 32.977 16.085 -56.702 1.00 60.78 108 PRO A C 1
ATOM 844 O O . PRO A 1 108 ? 33.319 14.900 -56.769 1.00 60.78 108 PRO A O 1
ATOM 847 N N . ASP A 1 109 ? 32.265 16.685 -57.641 1.00 60.59 109 ASP A N 1
ATOM 848 C CA . ASP A 1 109 ? 31.806 16.094 -58.894 1.00 60.59 109 ASP A CA 1
ATOM 849 C C . ASP A 1 109 ? 32.980 15.802 -59.863 1.00 60.59 109 ASP A C 1
ATOM 851 O O . ASP A 1 109 ? 32.868 16.002 -61.068 1.00 60.59 109 ASP A O 1
ATOM 855 N N . ASP A 1 110 ? 34.113 15.300 -59.353 1.00 54.31 110 ASP A N 1
ATOM 856 C CA . ASP A 1 110 ? 35.382 15.033 -60.056 1.00 54.31 110 ASP A CA 1
ATOM 857 C C . ASP A 1 110 ? 35.274 13.892 -61.093 1.00 54.31 110 ASP A C 1
ATOM 859 O O . ASP A 1 110 ? 36.271 13.313 -61.514 1.00 54.31 110 ASP A O 1
ATOM 863 N N . ASN A 1 111 ? 34.058 13.510 -61.486 1.00 52.91 111 ASN A N 1
ATOM 864 C CA . ASN A 1 111 ? 33.787 12.466 -62.474 1.00 52.91 111 ASN A CA 1
ATOM 865 C C . ASN A 1 111 ? 32.663 12.845 -63.458 1.00 52.91 111 ASN A C 1
ATOM 867 O O . ASN A 1 111 ? 32.036 11.961 -64.045 1.00 52.91 111 ASN A O 1
ATOM 871 N N . TYR A 1 112 ? 32.394 14.145 -63.639 1.00 53.75 112 TYR A N 1
ATOM 872 C CA . TYR A 1 112 ? 31.519 14.640 -64.715 1.00 53.75 112 TYR A CA 1
ATOM 873 C C . TYR A 1 112 ? 32.239 15.359 -65.853 1.00 53.75 112 TYR A C 1
ATOM 875 O O . TYR A 1 112 ? 31.572 15.821 -66.776 1.00 53.75 112 TYR A O 1
ATOM 883 N N . ASP A 1 113 ? 33.569 15.342 -65.875 1.00 51.06 113 ASP A N 1
ATOM 884 C CA . ASP A 1 113 ? 34.339 15.743 -67.045 1.00 51.06 113 ASP A CA 1
ATOM 885 C C . ASP A 1 113 ? 35.214 14.574 -67.506 1.00 51.06 113 ASP A C 1
ATOM 887 O O . ASP A 1 113 ? 35.916 13.960 -66.714 1.00 51.06 113 ASP A O 1
ATOM 891 N N . GLU A 1 114 ? 35.150 14.285 -68.810 1.00 50.00 114 GLU A N 1
ATOM 892 C CA . GLU A 1 114 ? 36.053 13.380 -69.537 1.00 50.00 114 GLU A CA 1
ATOM 893 C C . GLU A 1 114 ? 35.691 11.881 -69.560 1.00 50.00 114 GLU A C 1
ATOM 895 O O . GLU A 1 114 ? 36.413 11.051 -69.042 1.00 50.00 114 GLU A O 1
ATOM 900 N N . TYR A 1 115 ? 34.568 11.516 -70.200 1.00 48.88 115 TYR A N 1
ATOM 901 C CA . TYR A 1 115 ? 34.439 10.414 -71.192 1.00 48.88 115 TYR A CA 1
ATOM 902 C C . TYR A 1 115 ? 32.949 10.160 -71.499 1.00 48.88 115 TYR A C 1
ATOM 904 O O . TYR A 1 115 ? 32.332 9.186 -71.077 1.00 48.88 115 TYR A O 1
ATOM 912 N N . GLY A 1 116 ? 32.328 11.071 -72.251 1.00 44.91 116 GLY A N 1
ATOM 913 C CA . GLY A 1 116 ? 30.906 10.952 -72.594 1.00 44.91 116 GLY A CA 1
ATOM 914 C C . GLY A 1 116 ? 30.457 11.778 -73.792 1.00 44.91 116 GLY A C 1
ATOM 915 O O . GLY A 1 116 ? 29.266 12.019 -73.968 1.00 44.91 116 GLY A O 1
ATOM 916 N N . SER A 1 117 ? 31.386 12.218 -74.646 1.00 53.47 117 SER A N 1
ATOM 917 C CA . SER A 1 117 ? 31.029 12.756 -75.957 1.00 53.47 117 SER A CA 1
ATOM 918 C C . SER A 1 117 ? 30.602 11.600 -76.853 1.00 53.47 117 SER A C 1
ATOM 920 O O . SER A 1 117 ? 31.435 10.956 -77.488 1.00 53.47 117 SER A O 1
ATOM 922 N N . LYS A 1 118 ? 29.296 11.312 -76.862 1.00 52.00 118 LYS A N 1
ATOM 923 C CA . LYS A 1 118 ? 28.490 11.099 -78.073 1.00 52.00 118 LYS A CA 1
ATOM 924 C C . LYS A 1 118 ? 27.087 10.610 -77.714 1.00 52.00 118 LYS A C 1
ATOM 926 O O . LYS A 1 118 ? 26.886 9.613 -77.038 1.00 52.00 118 LYS A O 1
ATOM 931 N N . THR A 1 119 ? 26.129 11.270 -78.354 1.00 44.38 119 THR A N 1
ATOM 932 C CA . THR A 1 119 ? 24.755 10.842 -78.653 1.00 44.38 119 THR A CA 1
ATOM 933 C C . THR A 1 119 ? 23.620 11.187 -77.677 1.00 44.38 119 THR A C 1
ATOM 935 O O . THR A 1 119 ? 23.284 10.467 -76.750 1.00 44.38 119 THR A O 1
ATOM 938 N N . LYS A 1 120 ? 22.889 12.214 -78.139 1.00 44.12 120 LYS A N 1
ATOM 939 C CA . LYS A 1 120 ? 21.422 12.285 -78.273 1.00 44.12 120 LYS A CA 1
ATOM 940 C C . LYS A 1 120 ? 20.638 12.964 -77.146 1.00 44.12 120 LYS A C 1
ATOM 942 O O . LYS A 1 120 ? 19.932 12.348 -76.360 1.00 44.12 120 LYS A O 1
ATOM 947 N N . LYS A 1 121 ? 20.547 14.289 -77.315 1.00 50.28 121 LYS A N 1
ATOM 948 C CA . LYS A 1 121 ? 19.263 15.009 -77.421 1.00 50.28 121 LYS A CA 1
ATOM 949 C C . LYS A 1 121 ? 18.179 14.128 -78.071 1.00 50.28 121 LYS A C 1
ATOM 951 O O . LYS A 1 121 ? 18.214 13.954 -79.285 1.00 50.28 121 LYS A O 1
ATOM 956 N N . GLN A 1 122 ? 17.192 13.669 -77.303 1.00 43.91 122 GLN A N 1
ATOM 957 C CA . GLN A 1 122 ? 15.804 13.459 -77.749 1.00 43.91 122 GLN A CA 1
ATOM 958 C C . GLN A 1 122 ? 14.897 13.678 -76.529 1.00 43.91 122 GLN A C 1
ATOM 960 O O . GLN A 1 122 ? 14.960 12.942 -75.555 1.00 43.91 122 GLN A O 1
ATOM 965 N N . LYS A 1 123 ? 14.285 14.861 -76.435 1.00 42.94 123 LYS A N 1
ATOM 966 C CA . LYS A 1 123 ? 12.880 15.119 -76.798 1.00 42.94 123 LYS A CA 1
ATOM 967 C C . LYS A 1 123 ? 11.883 14.293 -75.975 1.00 42.94 123 LYS A C 1
ATOM 969 O O . LYS A 1 123 ? 11.771 13.081 -76.113 1.00 42.94 123 LYS A O 1
ATOM 974 N N . THR A 1 124 ? 11.131 15.027 -75.162 1.00 48.41 124 THR A N 1
ATOM 975 C CA . THR A 1 124 ? 9.739 14.775 -74.782 1.00 48.41 124 THR A CA 1
ATOM 976 C C . THR A 1 124 ? 8.988 13.931 -75.819 1.00 48.41 124 THR A C 1
ATOM 978 O O . THR A 1 124 ? 8.889 14.305 -76.984 1.00 48.41 124 THR A O 1
ATOM 981 N N . GLY A 1 125 ? 8.451 12.785 -75.393 1.00 43.75 125 GLY A N 1
ATOM 982 C CA . GLY A 1 125 ? 7.620 11.942 -76.252 1.00 43.75 125 GLY A CA 1
ATOM 983 C C . GLY A 1 125 ? 7.617 10.474 -75.842 1.00 43.75 125 GLY A C 1
ATOM 984 O O . GLY A 1 125 ? 8.499 9.718 -76.222 1.00 43.75 125 GLY A O 1
ATOM 985 N N . SER A 1 126 ? 6.590 10.076 -75.086 1.00 51.12 126 SER A N 1
ATOM 986 C CA . SER A 1 126 ? 6.013 8.724 -75.084 1.00 51.12 126 SER A CA 1
ATOM 987 C C . SER A 1 126 ? 7.005 7.545 -75.181 1.00 51.12 126 SER A C 1
ATOM 989 O O . SER A 1 126 ? 6.975 6.773 -76.144 1.00 51.12 126 SER A O 1
ATOM 991 N N . ARG A 1 127 ? 7.821 7.310 -74.142 1.00 52.00 127 ARG A N 1
ATOM 992 C CA . ARG A 1 127 ? 8.379 5.963 -73.931 1.00 52.00 127 ARG A CA 1
ATOM 993 C C . ARG A 1 127 ? 7.228 5.044 -73.533 1.00 52.00 127 ARG A C 1
ATOM 995 O O . ARG A 1 127 ? 6.637 5.203 -72.467 1.00 52.00 127 ARG A O 1
ATOM 1002 N N . LYS A 1 128 ? 6.879 4.100 -74.413 1.00 59.25 128 LYS A N 1
ATOM 1003 C CA . LYS A 1 128 ? 6.014 2.965 -74.075 1.00 59.25 128 LYS A CA 1
ATOM 1004 C C . LYS A 1 128 ? 6.698 2.212 -72.933 1.00 59.25 128 LYS A C 1
ATOM 1006 O O . LYS A 1 128 ? 7.636 1.465 -73.175 1.00 59.25 128 LYS A O 1
ATOM 1011 N N . LEU A 1 129 ? 6.228 2.477 -71.715 1.00 57.56 129 LEU A N 1
ATOM 1012 C CA . LEU A 1 129 ? 6.598 1.781 -70.485 1.00 57.56 129 LEU A CA 1
ATOM 1013 C C . LEU A 1 129 ? 6.601 0.277 -70.766 1.00 57.56 129 LEU A C 1
ATOM 1015 O O . LEU A 1 129 ? 5.626 -0.233 -71.348 1.00 57.56 129 LEU A O 1
ATOM 1019 N N . THR A 1 130 ? 7.676 -0.410 -70.386 1.00 72.25 130 THR A N 1
ATOM 1020 C CA . THR A 1 130 ? 7.737 -1.871 -70.492 1.00 72.25 130 THR A CA 1
ATOM 1021 C C . THR A 1 130 ? 6.546 -2.468 -69.733 1.00 72.25 130 THR A C 1
ATOM 1023 O O . THR A 1 130 ? 5.968 -1.843 -68.837 1.00 72.25 130 THR A O 1
ATOM 1026 N N . THR A 1 131 ? 6.085 -3.654 -70.126 1.00 73.31 131 THR A N 1
ATOM 1027 C CA . THR A 1 131 ? 4.940 -4.315 -69.472 1.00 73.31 131 THR A CA 1
ATOM 1028 C C . THR A 1 131 ? 5.135 -4.414 -67.956 1.00 73.31 131 THR A C 1
ATOM 1030 O O . THR A 1 131 ? 4.193 -4.180 -67.200 1.00 73.31 131 THR A O 1
ATOM 1033 N N . GLU A 1 132 ? 6.372 -4.632 -67.513 1.00 74.31 132 GLU A N 1
ATOM 1034 C CA . GLU A 1 132 ? 6.775 -4.636 -66.109 1.00 74.31 132 GLU A CA 1
ATOM 1035 C C . GLU A 1 132 ? 6.644 -3.258 -65.432 1.00 74.31 132 GLU A C 1
ATOM 1037 O O . GLU A 1 132 ? 6.061 -3.146 -64.351 1.00 74.31 132 GLU A O 1
ATOM 1042 N N . GLU A 1 133 ? 7.104 -2.181 -66.073 1.00 76.00 133 GLU A N 1
ATOM 1043 C CA . GLU A 1 133 ? 6.956 -0.813 -65.557 1.00 76.00 133 GLU A CA 1
ATOM 1044 C C . GLU A 1 133 ? 5.486 -0.386 -65.456 1.00 76.00 133 GLU A C 1
ATOM 1046 O O . GLU A 1 133 ? 5.106 0.311 -64.514 1.00 76.00 133 GLU A O 1
ATOM 1051 N N . LYS A 1 134 ? 4.6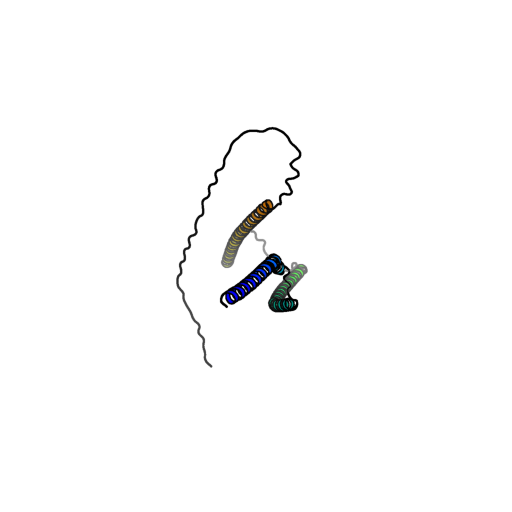24 -0.845 -66.373 1.00 79.00 134 LYS A N 1
ATOM 1052 C CA . LYS A 1 134 ? 3.170 -0.608 -66.299 1.00 79.00 134 LYS A CA 1
ATOM 1053 C C . LYS A 1 134 ? 2.525 -1.332 -65.120 1.00 79.00 134 LYS A C 1
ATOM 1055 O O . LYS A 1 134 ? 1.643 -0.758 -64.478 1.00 79.00 134 LYS A O 1
ATOM 1060 N N . LEU A 1 135 ? 2.951 -2.560 -64.821 1.00 81.31 135 LEU A N 1
ATOM 1061 C CA . LEU A 1 135 ? 2.470 -3.310 -63.657 1.00 81.31 135 LEU A CA 1
ATOM 1062 C C . LEU A 1 135 ? 2.929 -2.652 -62.352 1.00 81.31 135 LEU A C 1
ATOM 1064 O O . LEU A 1 135 ? 2.111 -2.438 -61.458 1.00 81.31 135 LEU A O 1
ATOM 1068 N N . ARG A 1 136 ? 4.194 -2.220 -62.275 1.00 82.19 136 ARG A N 1
ATOM 1069 C CA . ARG A 1 136 ? 4.713 -1.457 -61.127 1.00 82.19 136 ARG A CA 1
ATOM 1070 C C . ARG A 1 136 ? 3.991 -0.120 -60.954 1.00 82.19 136 ARG A C 1
ATOM 1072 O O . ARG A 1 136 ? 3.610 0.228 -59.840 1.00 82.19 136 ARG A O 1
ATOM 1079 N N . ALA A 1 137 ? 3.714 0.599 -62.042 1.00 82.75 137 ALA A N 1
ATOM 1080 C CA . ALA A 1 137 ? 2.945 1.841 -61.991 1.00 82.75 137 ALA A CA 1
ATOM 1081 C C . ALA A 1 137 ? 1.502 1.620 -61.499 1.00 82.75 137 ALA A C 1
ATOM 1083 O O . ALA A 1 137 ? 0.982 2.445 -60.749 1.00 82.75 137 ALA A O 1
ATOM 1084 N N . ARG A 1 138 ? 0.858 0.504 -61.872 1.00 83.94 138 ARG A N 1
ATOM 1085 C CA . ARG A 1 138 ? -0.465 0.126 -61.344 1.00 83.94 138 ARG A CA 1
ATOM 1086 C C . ARG A 1 138 ? -0.408 -0.234 -59.860 1.00 83.94 138 ARG A C 1
ATOM 1088 O O . ARG A 1 138 ? -1.231 0.270 -59.106 1.00 83.94 138 ARG A O 1
ATOM 1095 N N . ALA A 1 139 ? 0.590 -1.003 -59.430 1.00 85.56 139 ALA A N 1
ATOM 1096 C CA . ALA A 1 139 ? 0.777 -1.351 -58.021 1.00 85.56 139 ALA A CA 1
ATOM 1097 C C . ALA A 1 139 ? 1.011 -0.109 -57.141 1.00 85.56 139 ALA A C 1
ATOM 1099 O O . ALA A 1 139 ? 0.440 0.011 -56.058 1.00 85.56 139 ALA A O 1
ATOM 1100 N N . VAL A 1 140 ? 1.793 0.865 -57.620 1.00 87.94 140 VAL A N 1
ATOM 1101 C CA . VAL A 1 140 ? 2.010 2.136 -56.907 1.00 87.94 140 VAL A CA 1
ATOM 1102 C C . VAL A 1 140 ? 0.726 2.969 -56.839 1.00 87.94 140 VAL A C 1
ATOM 1104 O O . VAL A 1 140 ? 0.455 3.569 -55.802 1.00 87.94 140 VAL A O 1
ATOM 1107 N N . ARG A 1 141 ? -0.095 2.983 -57.898 1.00 86.81 141 ARG A N 1
ATOM 1108 C CA . ARG A 1 141 ? -1.402 3.666 -57.885 1.00 86.81 141 ARG A CA 1
ATOM 1109 C C . ARG A 1 141 ? -2.378 3.019 -56.905 1.00 86.81 141 ARG A C 1
ATOM 1111 O O . ARG A 1 141 ? -2.953 3.735 -56.098 1.00 86.81 141 ARG A O 1
ATOM 1118 N N . GLN A 1 142 ? -2.465 1.691 -56.887 1.00 91.31 142 GLN A N 1
ATOM 1119 C CA . GLN A 1 142 ? -3.282 0.957 -55.915 1.00 91.31 142 GLN A CA 1
ATOM 1120 C C . GLN A 1 142 ? -2.817 1.210 -54.481 1.00 91.31 142 GLN A C 1
ATOM 1122 O O . GLN A 1 142 ? -3.630 1.447 -53.594 1.00 91.31 142 GLN A O 1
ATOM 1127 N N . ARG A 1 143 ? -1.499 1.235 -54.246 1.00 87.38 143 ARG A N 1
ATOM 1128 C CA . ARG A 1 143 ? -0.945 1.557 -52.926 1.00 87.38 143 ARG A CA 1
ATOM 1129 C C . ARG A 1 143 ? -1.226 3.006 -52.528 1.00 87.38 143 ARG A C 1
ATOM 1131 O O . ARG A 1 143 ? -1.524 3.261 -51.368 1.00 87.38 143 ARG A O 1
ATOM 1138 N N . LYS A 1 144 ? -1.171 3.944 -53.478 1.00 93.75 144 LYS A N 1
ATOM 1139 C CA . LYS A 1 144 ? -1.555 5.346 -53.261 1.00 93.75 144 LYS A CA 1
ATOM 1140 C C . LYS A 1 144 ? -3.038 5.468 -52.909 1.00 93.75 144 LYS A C 1
ATOM 1142 O O . LYS A 1 144 ? -3.369 6.207 -51.991 1.00 93.75 144 LYS A O 1
ATOM 1147 N N . GLU A 1 145 ? -3.911 4.756 -53.611 1.00 92.12 145 GLU A N 1
ATOM 1148 C CA . GLU A 1 145 ? -5.354 4.745 -53.352 1.00 92.12 145 GLU A CA 1
ATOM 1149 C C . GLU A 1 145 ? -5.664 4.117 -51.990 1.00 92.12 145 GLU A C 1
ATOM 1151 O O . GLU A 1 145 ? -6.343 4.742 -51.184 1.00 92.12 145 GLU A O 1
ATOM 1156 N N . ALA A 1 146 ? -5.078 2.962 -51.666 1.00 91.50 146 ALA A N 1
ATOM 1157 C CA . ALA A 1 146 ? -5.236 2.315 -50.362 1.00 91.50 146 ALA A CA 1
ATOM 1158 C C . ALA A 1 146 ? -4.771 3.210 -49.201 1.00 91.50 146 ALA A C 1
ATOM 1160 O O . ALA A 1 146 ? -5.453 3.314 -48.183 1.00 91.50 146 ALA A O 1
ATOM 1161 N N . LEU A 1 147 ? -3.635 3.898 -49.362 1.00 93.88 147 LEU A N 1
ATOM 1162 C CA . LEU A 1 147 ? -3.161 4.866 -48.372 1.00 93.88 147 LEU A CA 1
ATOM 1163 C C . LEU A 1 147 ? -4.080 6.086 -48.284 1.00 93.88 147 LEU A C 1
ATOM 1165 O O . LEU A 1 147 ? -4.339 6.552 -47.182 1.00 93.88 147 LEU A O 1
ATOM 1169 N N . ARG A 1 148 ? -4.609 6.575 -49.410 1.00 92.19 148 ARG A N 1
ATOM 1170 C CA . ARG A 1 148 ? -5.570 7.686 -49.427 1.00 92.19 148 ARG A CA 1
ATOM 1171 C C . ARG A 1 148 ? -6.844 7.333 -48.658 1.00 92.19 148 ARG A C 1
ATOM 1173 O O . ARG A 1 148 ? -7.271 8.134 -47.839 1.00 92.19 148 ARG A O 1
ATOM 1180 N N . TYR A 1 149 ? -7.385 6.131 -48.854 1.00 93.00 149 TYR A N 1
ATOM 1181 C CA . TYR A 1 149 ? -8.527 5.637 -48.077 1.00 93.00 149 TYR A CA 1
ATOM 1182 C C . TYR A 1 149 ? -8.197 5.471 -46.588 1.00 93.00 149 TYR A C 1
ATOM 1184 O O . TYR A 1 149 ? -9.017 5.801 -45.737 1.00 93.00 149 TYR A O 1
ATOM 1192 N N . GLY A 1 150 ? -6.993 4.991 -46.258 1.00 92.69 150 GLY A N 1
ATOM 1193 C CA . GLY A 1 150 ? -6.536 4.901 -44.869 1.00 92.69 150 GLY A CA 1
ATOM 1194 C C . GLY A 1 150 ? -6.433 6.270 -44.191 1.00 92.69 150 GLY A C 1
ATOM 1195 O O . GLY A 1 150 ? -6.863 6.412 -43.053 1.00 92.69 150 GLY A O 1
ATOM 1196 N N . VAL A 1 151 ? -5.913 7.275 -44.900 1.00 94.81 151 VAL A N 1
ATOM 1197 C CA . VAL A 1 151 ? -5.813 8.660 -44.413 1.00 94.81 151 VAL A CA 1
ATOM 1198 C C . VAL A 1 151 ? -7.196 9.273 -44.219 1.00 94.81 151 VAL A C 1
ATOM 1200 O O . VAL A 1 151 ? -7.480 9.743 -43.127 1.00 94.81 151 VAL A O 1
ATOM 1203 N N . GLU A 1 152 ? -8.076 9.197 -45.219 1.00 93.25 152 GLU A N 1
ATOM 1204 C CA . GLU A 1 152 ? -9.436 9.754 -45.139 1.00 93.25 152 GLU A CA 1
ATOM 1205 C C . GLU A 1 152 ? -10.237 9.129 -43.984 1.00 93.25 152 GLU A C 1
ATOM 1207 O O . GLU A 1 152 ? -10.932 9.826 -43.248 1.00 93.25 152 GLU A O 1
ATOM 1212 N N . ARG A 1 153 ? -10.067 7.823 -43.739 1.00 93.25 153 ARG A N 1
ATOM 1213 C CA . ARG A 1 153 ? -10.670 7.153 -42.580 1.00 93.25 153 ARG A CA 1
ATOM 1214 C C . ARG A 1 153 ? -10.094 7.649 -41.251 1.00 93.25 153 ARG A C 1
ATOM 1216 O O . ARG A 1 153 ? -10.858 7.945 -40.338 1.00 93.25 153 ARG A O 1
ATOM 1223 N N . LEU A 1 154 ? -8.768 7.751 -41.138 1.00 91.31 154 LEU A N 1
ATOM 1224 C CA . LEU A 1 154 ? -8.107 8.237 -39.920 1.00 91.31 154 LEU A CA 1
ATOM 1225 C C . LEU A 1 154 ? -8.443 9.704 -39.626 1.00 91.31 154 LEU A C 1
ATOM 1227 O O . LEU A 1 154 ? -8.568 10.077 -38.464 1.00 91.31 154 LEU A O 1
ATOM 1231 N N . GLU A 1 155 ? -8.619 10.531 -40.654 1.00 93.31 155 GLU A N 1
ATOM 1232 C CA . GLU A 1 155 ? -9.058 11.922 -40.519 1.00 93.31 155 GLU A CA 1
ATOM 1233 C C . GLU A 1 155 ? -10.500 12.011 -40.005 1.00 93.31 155 GLU A C 1
ATOM 1235 O O . GLU A 1 155 ? -10.784 12.823 -39.121 1.00 93.31 155 GLU A O 1
ATOM 1240 N N . LEU A 1 156 ? -11.396 11.140 -40.486 1.00 92.62 156 LEU A N 1
ATOM 1241 C CA . LEU A 1 156 ? -12.763 11.035 -39.965 1.00 92.62 156 LEU A CA 1
ATOM 1242 C C . LEU A 1 156 ? -12.788 10.545 -38.510 1.00 92.62 156 LEU A C 1
ATOM 1244 O O . LEU A 1 156 ? -13.485 11.135 -37.684 1.00 92.62 156 LEU A O 1
ATOM 1248 N N . GLU A 1 157 ? -12.003 9.518 -38.171 1.00 90.38 157 GLU A N 1
ATOM 1249 C CA . GLU A 1 157 ? -11.876 9.013 -36.797 1.00 90.38 157 GLU A CA 1
ATOM 1250 C C . GLU A 1 157 ? -11.307 10.095 -35.862 1.00 90.38 157 GLU A C 1
ATOM 1252 O O . GLU A 1 157 ? -11.879 10.371 -34.807 1.00 90.38 157 GLU A O 1
ATOM 1257 N N . ALA A 1 158 ? -10.228 10.777 -36.258 1.00 90.19 158 ALA A N 1
ATOM 1258 C CA . ALA A 1 158 ? -9.632 11.861 -35.477 1.00 90.19 158 ALA A CA 1
ATOM 1259 C C . ALA A 1 158 ? -10.588 13.054 -35.309 1.00 90.19 158 ALA A C 1
ATOM 1261 O O . ALA A 1 158 ? -10.658 13.648 -34.229 1.00 90.19 158 ALA A O 1
ATOM 1262 N N . GLY A 1 159 ? -11.350 13.391 -36.353 1.00 90.31 159 GLY A N 1
ATOM 1263 C CA . GLY A 1 159 ? -12.394 14.410 -36.301 1.00 90.31 159 GLY A CA 1
ATOM 1264 C C . GLY A 1 159 ? -13.508 14.055 -35.314 1.00 90.31 159 GLY A C 1
ATOM 1265 O O . GLY A 1 159 ? -13.910 14.911 -34.522 1.00 90.31 159 GLY A O 1
ATOM 1266 N N . ALA A 1 160 ? -13.952 12.794 -35.308 1.00 88.44 160 ALA A N 1
ATOM 1267 C CA . ALA A 1 160 ? -14.959 12.290 -34.375 1.00 88.44 160 ALA A CA 1
ATOM 1268 C C . ALA A 1 160 ? -14.472 12.364 -32.918 1.00 88.44 160 ALA A C 1
ATOM 1270 O O . ALA A 1 160 ? -15.140 12.984 -32.087 1.00 88.44 160 ALA A O 1
ATOM 1271 N N . TRP A 1 161 ? -13.269 11.854 -32.628 1.00 89.31 161 TRP A N 1
ATOM 1272 C CA . TRP A 1 161 ? -12.657 11.952 -31.295 1.00 89.31 161 TRP A CA 1
ATOM 1273 C C . TRP A 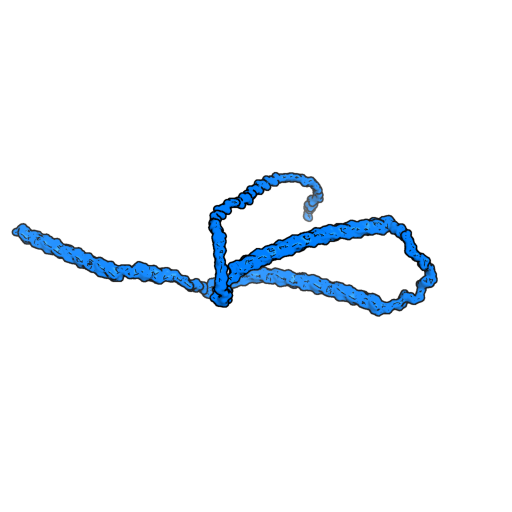1 161 ? -12.471 13.408 -30.847 1.00 89.31 161 TRP A C 1
ATOM 1275 O O . TRP A 1 161 ? -12.725 13.753 -29.693 1.00 89.31 161 TRP A O 1
ATOM 1285 N N . CYS A 1 162 ? -12.070 14.302 -31.756 1.00 88.19 162 CYS A N 1
ATOM 1286 C CA . CYS A 1 162 ? -11.919 15.723 -31.443 1.00 88.19 162 CYS A CA 1
ATOM 1287 C C . CYS A 1 162 ? -13.263 16.387 -31.098 1.00 88.19 162 CYS A C 1
ATOM 1289 O O . CYS A 1 162 ? -13.336 17.191 -30.164 1.00 88.19 162 CYS A O 1
ATOM 1291 N N . ALA A 1 163 ? -14.332 16.065 -31.830 1.00 90.69 163 ALA A N 1
ATOM 1292 C CA . ALA A 1 163 ? -15.671 16.577 -31.555 1.00 90.69 163 ALA A CA 1
ATOM 1293 C C . ALA A 1 163 ? -16.216 16.055 -30.215 1.00 90.69 163 ALA A C 1
ATOM 1295 O O . ALA A 1 163 ? -16.784 16.834 -29.444 1.00 90.69 163 ALA A O 1
ATOM 1296 N N . GLU A 1 164 ? -15.986 14.779 -29.904 1.00 91.00 164 GLU A N 1
ATOM 1297 C CA . GLU A 1 164 ? -16.382 14.163 -28.637 1.00 91.00 164 GLU A CA 1
ATOM 1298 C C . GLU A 1 164 ? -15.674 14.820 -27.450 1.00 91.00 164 GLU A C 1
ATOM 1300 O O . GLU A 1 164 ? -16.344 15.315 -26.540 1.00 91.00 164 GLU A O 1
ATOM 1305 N N . LEU A 1 165 ? -14.348 14.970 -27.515 1.00 90.69 165 LEU A N 1
ATOM 1306 C CA . LEU A 1 165 ? -13.577 15.664 -26.481 1.00 90.69 165 LEU A CA 1
ATOM 1307 C C . LEU A 1 165 ? -14.003 17.128 -26.324 1.00 90.69 165 LEU A C 1
ATOM 1309 O O . LEU A 1 165 ? -14.082 17.630 -25.203 1.00 90.69 165 LEU A O 1
ATOM 1313 N N . LYS A 1 166 ? -14.337 17.826 -27.418 1.00 89.31 166 LYS A N 1
ATOM 1314 C CA . LYS A 1 166 ? -14.900 19.186 -27.344 1.00 89.31 166 LYS A CA 1
ATOM 1315 C C . LYS A 1 166 ? -16.266 19.203 -26.662 1.00 89.31 166 LYS A C 1
ATOM 1317 O O . LYS A 1 166 ? -16.541 20.125 -25.894 1.00 89.31 166 LYS A O 1
ATOM 1322 N N . SER A 1 167 ? -17.118 18.213 -26.920 1.00 88.88 167 SER A N 1
ATOM 1323 C CA . SER A 1 167 ? -18.427 18.096 -26.271 1.00 88.88 167 SER A CA 1
ATOM 1324 C C . SER A 1 167 ? -18.289 17.796 -24.775 1.00 88.88 167 SER A C 1
ATOM 1326 O O . SER A 1 167 ? -18.986 18.400 -23.958 1.00 88.88 167 SER A O 1
ATOM 1328 N N . GLU A 1 168 ? -17.326 16.953 -24.399 1.00 89.25 168 GLU A N 1
ATOM 1329 C CA . GLU A 1 168 ? -17.023 16.617 -23.013 1.00 89.25 168 GLU A CA 1
ATOM 1330 C C . GLU A 1 168 ? -16.404 17.811 -22.278 1.00 89.25 168 GLU A C 1
ATOM 1332 O O . GLU A 1 168 ? -16.816 18.134 -21.165 1.00 89.25 168 GLU A O 1
ATOM 1337 N N . ALA A 1 169 ? -15.490 18.539 -22.923 1.00 86.81 169 ALA A N 1
ATOM 1338 C CA . ALA A 1 169 ? -14.940 19.787 -22.406 1.00 86.81 169 ALA A CA 1
ATOM 1339 C C . ALA A 1 169 ? -16.029 20.854 -22.235 1.00 86.81 169 ALA A C 1
ATOM 1341 O O . ALA A 1 169 ? -16.051 21.549 -21.223 1.00 86.81 169 ALA A O 1
ATOM 1342 N N . LYS A 1 170 ? -16.979 20.960 -23.173 1.00 85.94 170 LYS A N 1
ATOM 1343 C CA . LYS A 1 170 ? -18.126 21.872 -23.054 1.00 85.94 170 LYS A CA 1
ATOM 1344 C C . LYS A 1 170 ? -19.062 21.457 -21.918 1.00 85.94 170 LYS A C 1
ATOM 1346 O O . LYS A 1 170 ? -19.498 22.326 -21.172 1.00 85.94 170 LYS A O 1
ATOM 1351 N N . ARG A 1 171 ? -19.318 20.155 -21.734 1.00 80.06 171 ARG A N 1
ATOM 1352 C CA . ARG A 1 171 ? -20.083 19.616 -20.594 1.00 80.06 171 ARG A CA 1
ATOM 1353 C C . ARG A 1 171 ? -19.393 19.906 -19.266 1.00 80.06 171 ARG A C 1
ATOM 1355 O O . ARG A 1 171 ? -20.049 20.385 -18.351 1.00 80.06 171 ARG A O 1
ATOM 1362 N N . LYS A 1 172 ? -18.082 19.671 -19.171 1.00 85.56 172 LYS A N 1
ATOM 1363 C CA . LYS A 1 172 ? -17.281 19.989 -17.980 1.00 85.56 172 LYS A CA 1
ATOM 1364 C C . LYS A 1 172 ? -17.255 21.494 -17.721 1.00 85.56 172 LYS A C 1
ATOM 1366 O O . LYS A 1 172 ? -17.480 21.892 -16.592 1.00 85.56 172 LYS A O 1
ATOM 1371 N N . ASN A 1 173 ? -17.097 22.335 -18.742 1.00 80.19 173 ASN A N 1
ATOM 1372 C CA . ASN A 1 173 ? -17.153 23.795 -18.597 1.00 80.19 173 ASN A CA 1
ATOM 1373 C C . ASN A 1 173 ? -18.542 24.306 -18.210 1.00 80.19 173 ASN A C 1
ATOM 1375 O O . ASN A 1 173 ? -18.639 25.218 -17.402 1.00 80.19 173 ASN A O 1
ATOM 1379 N N . GLN A 1 174 ? -19.618 23.723 -18.739 1.00 75.38 174 GLN A N 1
ATOM 1380 C CA . GLN A 1 174 ? -20.980 24.071 -18.335 1.00 75.38 174 GLN A CA 1
ATOM 1381 C C . GLN A 1 174 ? -21.276 23.613 -16.903 1.00 75.38 174 GLN A C 1
ATOM 1383 O O . GLN A 1 174 ? -21.919 24.335 -16.146 1.00 75.38 174 GLN A O 1
ATOM 1388 N N . TRP A 1 175 ? -20.754 22.451 -16.512 1.00 78.62 175 TRP A N 1
ATOM 1389 C CA . TRP A 1 175 ? -20.802 21.970 -15.136 1.00 78.62 175 TRP A CA 1
ATOM 1390 C C . TRP A 1 175 ? -19.996 22.875 -14.191 1.00 78.62 175 TRP A C 1
ATOM 1392 O O . TRP A 1 175 ? -20.495 23.257 -13.139 1.00 78.62 175 TRP A O 1
ATOM 1402 N N . LEU A 1 176 ? -18.802 23.314 -14.602 1.00 71.44 176 LEU A N 1
ATOM 1403 C CA . LEU A 1 176 ? -17.966 24.255 -13.851 1.00 71.44 176 LEU A CA 1
ATOM 1404 C C . LEU A 1 176 ? -18.587 25.658 -13.776 1.00 71.44 176 LEU A C 1
ATOM 1406 O O . LEU A 1 176 ? -18.526 26.271 -12.718 1.00 71.44 176 LEU A O 1
ATOM 1410 N N . ALA A 1 177 ? -19.247 26.141 -14.834 1.00 66.06 177 ALA A N 1
ATOM 1411 C CA . ALA A 1 177 ? -20.002 27.399 -14.832 1.00 66.06 177 ALA A CA 1
ATOM 1412 C C . ALA A 1 177 ? -21.242 27.347 -13.919 1.00 66.06 177 ALA A C 1
ATOM 1414 O O . ALA A 1 177 ? -21.664 28.372 -13.399 1.00 66.06 177 ALA A O 1
ATOM 1415 N N . GLY A 1 178 ? -21.807 26.158 -13.683 1.00 61.94 178 GLY A N 1
ATOM 1416 C CA . GLY A 1 178 ? -22.825 25.936 -12.649 1.00 61.94 178 GLY A CA 1
ATOM 1417 C C . GLY A 1 178 ? -22.255 25.821 -11.228 1.00 61.94 178 GLY A C 1
ATOM 1418 O O . GLY A 1 178 ? -23.010 25.908 -10.264 1.00 61.94 178 GLY A O 1
ATOM 1419 N N . PHE A 1 179 ? -20.936 25.639 -11.092 1.00 54.78 179 PHE A N 1
ATOM 1420 C CA . PHE A 1 179 ? -20.222 25.499 -9.818 1.00 54.78 179 PHE A CA 1
ATOM 1421 C C . PHE A 1 179 ? -19.405 26.750 -9.445 1.00 54.78 179 PHE A C 1
ATOM 1423 O O . PHE A 1 179 ? -18.800 26.795 -8.370 1.00 54.78 179 PHE A O 1
ATOM 1430 N N . THR A 1 180 ? -19.391 27.794 -10.287 1.00 52.94 180 THR A N 1
ATOM 1431 C CA . THR A 1 180 ? -18.863 29.104 -9.892 1.00 52.94 180 THR A CA 1
ATOM 1432 C C . THR A 1 180 ? -19.755 29.660 -8.785 1.00 52.94 180 THR A C 1
ATOM 1434 O O . THR A 1 180 ? -20.891 30.068 -9.015 1.00 52.94 180 THR A O 1
ATOM 1437 N N . SER A 1 181 ? -19.236 29.577 -7.563 1.00 52.50 181 SER A N 1
ATOM 1438 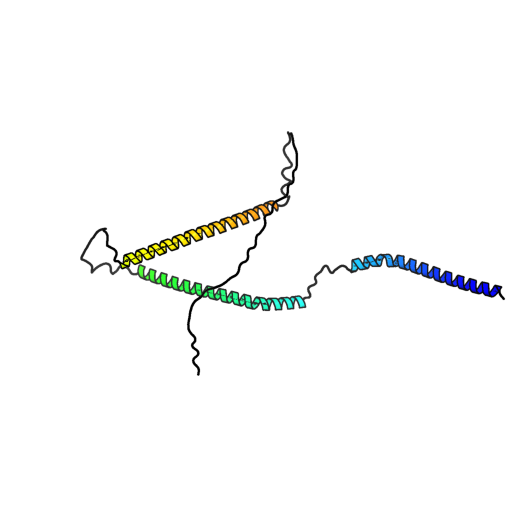C CA . SER A 1 181 ? -19.899 29.885 -6.299 1.00 52.50 181 SER A CA 1
ATOM 1439 C C . SER A 1 181 ? -20.594 31.268 -6.267 1.00 52.50 181 SER A C 1
ATOM 1441 O O . SER A 1 181 ? -20.097 32.194 -6.912 1.00 52.50 181 SER A O 1
ATOM 1443 N N . PRO A 1 182 ? -21.679 31.435 -5.471 1.00 50.72 182 PRO A N 1
ATOM 1444 C CA . PRO A 1 182 ? -22.460 32.665 -5.210 1.00 50.72 182 PRO A CA 1
ATOM 1445 C C . PRO A 1 182 ? -21.741 33.962 -4.757 1.00 50.72 182 PRO A C 1
ATOM 1447 O O . PRO A 1 182 ? -22.318 34.748 -4.006 1.00 50.72 182 PRO A O 1
ATOM 1450 N N . ARG A 1 183 ? -20.503 34.237 -5.178 1.00 45.88 183 ARG A N 1
ATOM 1451 C CA . ARG A 1 183 ? -19.722 35.422 -4.772 1.00 45.88 183 ARG A CA 1
ATOM 1452 C C . ARG A 1 183 ? -19.722 36.587 -5.770 1.00 45.88 183 ARG A C 1
ATOM 1454 O O . ARG A 1 183 ? -19.021 37.563 -5.539 1.00 45.88 183 ARG A O 1
ATOM 1461 N N . GLU A 1 184 ? -20.540 36.518 -6.818 1.00 46.66 184 GLU A N 1
ATOM 1462 C CA . GLU A 1 184 ? -20.773 37.611 -7.786 1.00 46.66 184 GLU A CA 1
ATOM 1463 C C . GLU A 1 184 ? -22.146 38.302 -7.606 1.00 46.66 184 GLU A C 1
ATOM 1465 O O . GLU A 1 184 ? -22.471 39.248 -8.315 1.00 46.66 184 GLU A O 1
ATOM 1470 N N . LEU A 1 185 ? -22.951 37.911 -6.605 1.00 47.06 185 LEU A N 1
ATOM 1471 C CA . LEU A 1 185 ? -24.238 38.559 -6.284 1.00 47.06 185 LEU A CA 1
ATOM 1472 C C . LEU A 1 185 ? -24.126 39.673 -5.225 1.00 47.06 185 LEU A C 1
ATOM 1474 O O . LEU A 1 185 ? -25.028 39.842 -4.411 1.00 47.06 185 LEU A O 1
ATOM 1478 N N . TYR A 1 186 ? -23.033 40.441 -5.214 1.00 47.91 186 TYR A N 1
ATOM 1479 C CA . TYR A 1 186 ? -22.897 41.604 -4.314 1.00 47.91 186 TYR A CA 1
ATOM 1480 C C . TYR A 1 186 ? -22.386 42.893 -4.973 1.00 47.91 186 TYR A C 1
ATOM 1482 O O . TYR A 1 186 ? -22.169 43.881 -4.277 1.00 47.91 186 TYR A O 1
ATOM 1490 N N . LEU A 1 187 ? -22.251 42.937 -6.304 1.00 47.12 187 LEU A N 1
ATOM 1491 C CA . LEU A 1 187 ? -21.846 44.160 -7.022 1.00 47.12 187 LEU A CA 1
ATOM 1492 C C . LEU A 1 187 ? -22.883 44.690 -8.024 1.00 47.12 187 LEU A C 1
ATOM 1494 O O . LEU A 1 187 ? -22.643 45.706 -8.667 1.00 47.12 187 LEU A O 1
ATOM 1498 N N . SER A 1 188 ? -24.072 44.085 -8.104 1.00 46.53 188 SER A N 1
ATOM 1499 C CA . SER A 1 188 ? -25.166 44.551 -8.970 1.00 46.53 188 SER A CA 1
ATOM 1500 C C . SER A 1 188 ? -26.306 45.285 -8.240 1.00 46.53 188 SER A C 1
ATOM 1502 O O . SER A 1 188 ? -27.277 45.670 -8.885 1.00 46.53 188 SER A O 1
ATOM 1504 N N . SER A 1 189 ? -26.204 45.546 -6.923 1.00 42.84 189 SER A N 1
ATOM 1505 C CA . SER A 1 189 ? -27.284 46.181 -6.131 1.00 42.84 189 SER A CA 1
ATOM 1506 C C . SER A 1 189 ? -27.127 47.688 -5.843 1.00 42.84 189 SER A C 1
ATOM 1508 O O . SER A 1 189 ? -27.846 48.224 -4.999 1.00 42.84 189 SER A O 1
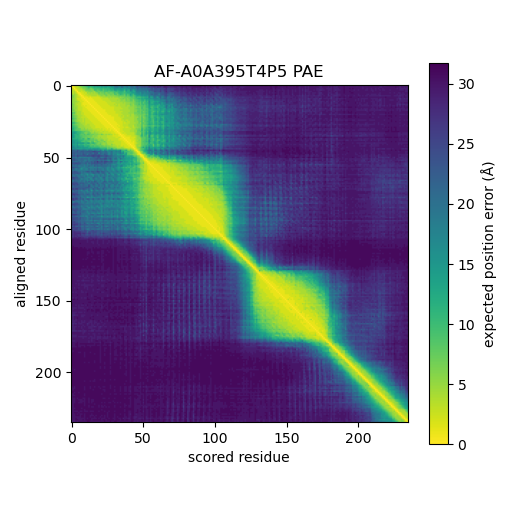ATOM 1510 N N . LEU A 1 190 ? -26.254 48.412 -6.551 1.00 49.97 190 LEU A N 1
ATOM 1511 C CA . LEU A 1 190 ? -26.237 49.881 -6.523 1.00 49.97 190 LEU A CA 1
ATOM 1512 C C . LEU A 1 190 ? -26.325 50.443 -7.943 1.00 49.97 190 LEU A C 1
ATOM 1514 O O . LEU A 1 190 ? -25.323 50.722 -8.591 1.00 49.97 190 LEU A O 1
ATOM 1518 N N . GLY A 1 191 ? -27.563 50.638 -8.399 1.00 43.19 191 GLY A N 1
ATOM 1519 C CA . GLY A 1 191 ? -27.868 51.548 -9.499 1.00 43.19 191 GLY A CA 1
ATOM 1520 C C . GLY A 1 191 ? -28.714 50.946 -10.614 1.00 43.19 191 GLY A C 1
ATOM 1521 O O . GLY A 1 191 ? -28.187 50.571 -11.653 1.00 43.19 191 GLY A O 1
ATOM 1522 N N . LYS A 1 192 ? -30.039 50.996 -10.467 1.00 40.94 192 LYS A N 1
ATOM 1523 C CA . LYS A 1 192 ? -30.882 51.943 -11.219 1.00 40.94 192 LYS A CA 1
ATOM 1524 C C . LYS A 1 192 ? -32.357 51.670 -10.959 1.00 40.94 192 LYS A C 1
ATOM 1526 O O . LYS A 1 192 ? -32.841 50.547 -11.020 1.00 40.94 192 LYS A O 1
ATOM 1531 N N . ALA A 1 193 ? -33.036 52.759 -10.643 1.00 38.25 193 ALA A N 1
ATOM 1532 C CA . ALA A 1 193 ? -34.458 52.838 -10.426 1.00 38.25 193 ALA A CA 1
ATOM 1533 C C . ALA A 1 193 ? -35.249 52.757 -11.742 1.00 38.25 193 ALA A C 1
ATOM 1535 O O . ALA A 1 193 ? -34.771 53.146 -12.806 1.00 38.25 193 ALA A O 1
ATOM 1536 N N . SER A 1 194 ? -36.524 52.420 -11.557 1.00 38.53 194 SER A N 1
ATOM 1537 C CA . SER A 1 194 ? -37.696 52.851 -12.325 1.00 38.53 194 SER A CA 1
ATOM 1538 C C . SER A 1 194 ? -38.164 52.033 -13.538 1.00 38.53 194 SER A C 1
ATOM 1540 O O . SER A 1 194 ? -37.512 51.933 -14.571 1.00 38.53 194 SER A O 1
ATOM 1542 N N . SER A 1 195 ? -39.427 51.619 -13.380 1.00 39.66 195 SER A N 1
ATOM 1543 C CA . SER A 1 195 ? -40.482 51.343 -14.366 1.00 39.66 195 SER A CA 1
ATOM 1544 C C . SER A 1 195 ? -40.705 49.875 -14.758 1.00 39.66 195 SER A C 1
ATOM 1546 O O . SER A 1 195 ? -39.984 49.289 -15.553 1.00 39.66 195 SER A O 1
ATOM 1548 N N . GLY A 1 196 ? -41.748 49.283 -14.157 1.00 35.12 196 GLY A N 1
ATOM 1549 C CA . GLY A 1 196 ? -42.467 48.125 -14.711 1.00 35.12 196 GLY A CA 1
ATOM 1550 C C . GLY A 1 196 ? -43.538 48.582 -15.720 1.00 35.12 196 GLY A C 1
ATOM 1551 O O . GLY A 1 196 ? -43.439 49.716 -16.193 1.00 35.12 196 GLY A O 1
ATOM 1552 N N . PRO A 1 197 ? -44.629 47.816 -15.949 1.00 55.94 197 PRO A N 1
ATOM 1553 C CA . PRO A 1 197 ? -44.941 46.470 -15.434 1.00 55.94 197 PRO A CA 1
ATOM 1554 C C . PRO A 1 197 ? -45.605 45.524 -16.484 1.00 55.94 197 PRO A C 1
ATOM 1556 O O . PRO A 1 197 ? -45.745 45.885 -17.647 1.00 55.94 197 PRO A O 1
ATOM 1559 N N . VAL A 1 198 ? -46.102 44.369 -15.996 1.00 45.34 198 VAL A N 1
ATOM 1560 C CA . VAL A 1 198 ? -47.373 43.672 -16.359 1.00 45.34 198 VAL A CA 1
ATOM 1561 C C . VAL A 1 198 ? -47.247 42.262 -16.989 1.00 45.34 198 VAL A C 1
ATOM 1563 O O . VAL A 1 198 ? -47.014 42.144 -18.183 1.00 45.34 198 VAL A O 1
ATOM 1566 N N . MET A 1 199 ? -47.530 41.254 -16.131 1.00 38.47 199 MET A N 1
ATOM 1567 C CA . MET A 1 199 ? -48.350 40.020 -16.315 1.00 38.47 199 MET A CA 1
ATOM 1568 C C . MET A 1 199 ? -47.897 38.959 -17.354 1.00 38.47 199 MET A C 1
ATOM 1570 O O . MET A 1 199 ? -47.352 39.300 -18.389 1.00 38.47 199 MET A O 1
ATOM 1574 N N . ASP A 1 200 ? -48.049 37.636 -17.210 1.00 33.31 200 ASP A N 1
ATOM 1575 C CA . ASP A 1 200 ? -48.888 36.770 -16.371 1.00 33.31 200 ASP A CA 1
ATOM 1576 C C . ASP A 1 200 ? -48.255 35.355 -16.251 1.00 33.31 200 ASP A C 1
ATOM 1578 O O . ASP A 1 200 ? -47.430 34.936 -17.061 1.00 33.31 200 ASP A O 1
ATOM 1582 N N . THR A 1 201 ? -48.674 34.628 -15.214 1.00 45.09 201 THR A N 1
ATOM 1583 C CA . THR A 1 201 ? -48.404 33.217 -14.823 1.00 45.09 201 THR A CA 1
ATOM 1584 C C . THR A 1 201 ? -48.930 32.141 -15.820 1.00 45.09 201 THR A C 1
ATOM 1586 O O . THR A 1 201 ? -49.544 32.541 -16.805 1.00 45.09 201 THR A O 1
ATOM 1589 N N . PRO A 1 202 ? -48.899 30.797 -15.570 1.00 49.41 202 PRO A N 1
ATOM 1590 C CA . PRO A 1 202 ? -48.126 29.952 -14.632 1.00 49.41 202 PRO A CA 1
ATOM 1591 C C . PRO A 1 202 ? -47.514 28.658 -15.256 1.00 49.41 202 PRO A C 1
ATOM 1593 O O . PRO A 1 202 ? -47.886 28.188 -16.324 1.00 49.41 202 PRO A O 1
ATOM 1596 N N . PHE A 1 203 ? -46.597 28.051 -14.494 1.00 36.25 203 PHE A N 1
ATOM 1597 C CA . PHE A 1 203 ? -46.505 26.619 -14.137 1.00 36.25 203 PHE A CA 1
ATOM 1598 C C . PHE A 1 203 ? -47.231 25.574 -15.019 1.00 36.25 203 PHE A C 1
ATOM 1600 O O . PHE A 1 203 ? -48.453 25.495 -14.989 1.00 36.25 203 PHE A O 1
ATOM 1607 N N . LEU A 1 204 ? -46.477 24.650 -15.634 1.00 39.47 204 LEU A N 1
ATOM 1608 C CA . LEU A 1 204 ? -46.877 23.239 -15.763 1.00 39.47 204 LEU A CA 1
ATOM 1609 C C . LEU A 1 204 ? -45.641 22.337 -15.907 1.00 39.47 204 LEU A C 1
ATOM 1611 O O . LEU A 1 204 ? -44.907 22.358 -16.892 1.00 39.47 204 LEU A O 1
ATOM 1615 N N . PHE A 1 205 ? -45.431 21.550 -14.858 1.00 34.81 205 PHE A N 1
ATOM 1616 C CA . PHE A 1 205 ? -44.527 20.415 -14.778 1.00 34.81 205 PHE A CA 1
ATOM 1617 C C . PHE A 1 205 ? -45.149 19.263 -15.579 1.00 34.81 205 PHE A C 1
ATOM 1619 O O . PHE A 1 205 ? -46.289 18.889 -15.307 1.00 34.81 205 PHE A O 1
ATOM 1626 N N . SER A 1 206 ? -44.427 18.674 -16.533 1.00 33.94 206 SER A N 1
ATOM 1627 C CA . SER A 1 206 ? -44.779 17.350 -17.050 1.00 33.94 206 SER A CA 1
ATOM 1628 C C . SER A 1 206 ? -43.529 16.517 -17.253 1.00 33.94 206 SER A C 1
ATOM 1630 O O . SER A 1 206 ? -42.606 16.870 -17.983 1.00 33.94 206 SER A O 1
ATOM 1632 N N . THR A 1 207 ? -43.535 15.396 -16.550 1.00 44.19 207 THR A N 1
ATOM 1633 C CA . THR A 1 207 ? -42.617 14.276 -16.666 1.00 44.19 207 THR A CA 1
ATOM 1634 C C . THR A 1 207 ? -42.921 13.481 -17.945 1.00 44.19 207 THR A C 1
ATOM 1636 O O . THR A 1 207 ? -43.907 13.744 -18.634 1.00 44.19 207 THR A O 1
ATOM 1639 N N . THR A 1 208 ? -42.095 12.460 -18.196 1.00 45.47 208 THR A N 1
ATOM 1640 C CA . THR A 1 208 ? -42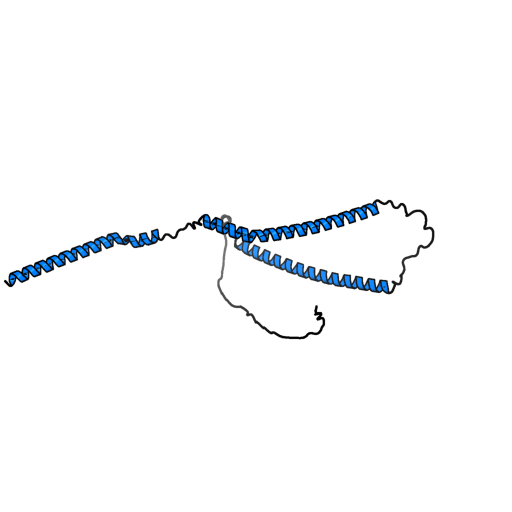.183 11.401 -19.226 1.00 45.47 208 THR A CA 1
ATOM 1641 C C . THR A 1 208 ? -41.378 11.640 -20.513 1.00 45.47 208 THR A C 1
ATOM 1643 O O . THR A 1 208 ? -41.760 12.395 -21.399 1.00 45.47 208 THR A O 1
ATOM 1646 N N . ASN A 1 209 ? -40.255 10.928 -20.657 1.00 43.78 209 ASN A N 1
ATOM 1647 C CA . ASN A 1 209 ? -40.209 9.710 -21.480 1.00 43.78 209 ASN A CA 1
ATOM 1648 C C . ASN A 1 209 ? -38.808 9.066 -21.464 1.00 43.78 209 ASN A C 1
ATOM 1650 O O . ASN A 1 209 ? -37.830 9.654 -21.919 1.00 43.78 209 ASN A O 1
ATOM 1654 N N . LEU A 1 210 ? -38.740 7.829 -20.960 1.00 45.69 210 LEU A N 1
ATOM 1655 C CA . LEU A 1 210 ? -37.710 6.847 -21.317 1.00 45.69 210 LEU A CA 1
ATOM 1656 C C . LEU A 1 210 ? -38.041 6.247 -22.696 1.00 45.69 210 LEU A C 1
ATOM 1658 O O . LEU A 1 210 ? -39.216 6.058 -23.009 1.00 45.69 210 LEU A O 1
ATOM 1662 N N . PRO A 1 211 ? -37.025 5.775 -23.433 1.00 51.91 211 PRO A N 1
ATOM 1663 C CA . PRO A 1 211 ? -37.088 4.409 -23.965 1.00 51.91 211 PRO A CA 1
ATOM 1664 C C . PRO A 1 211 ? -35.779 3.657 -23.649 1.00 51.91 211 PRO A C 1
ATOM 1666 O O . PRO A 1 211 ? -34.688 4.194 -23.798 1.00 51.91 211 PRO A O 1
ATOM 1669 N N . ARG A 1 212 ? -35.820 2.505 -22.971 1.00 37.00 212 ARG A N 1
ATOM 1670 C CA . ARG A 1 212 ? -36.186 1.149 -23.440 1.00 37.00 212 ARG A CA 1
ATOM 1671 C C . ARG A 1 212 ? -35.105 0.518 -24.332 1.00 37.00 212 ARG A C 1
ATOM 1673 O O . ARG A 1 212 ? -35.039 0.758 -25.530 1.00 37.00 212 ARG A O 1
ATOM 1680 N N . VAL A 1 213 ? -34.300 -0.326 -23.687 1.00 44.28 213 VAL A N 1
ATOM 1681 C CA . VAL A 1 213 ? -33.394 -1.334 -24.264 1.00 44.28 213 VAL A CA 1
ATOM 1682 C C . VAL A 1 213 ? -34.197 -2.392 -25.035 1.00 44.28 213 VAL A C 1
ATOM 1684 O O . VAL A 1 213 ? -35.328 -2.697 -24.639 1.00 44.28 213 VAL A O 1
ATOM 1687 N N . PRO A 1 214 ? -33.595 -3.023 -26.056 1.00 53.12 214 PRO A N 1
ATOM 1688 C CA . PRO A 1 214 ? -33.747 -4.466 -26.190 1.00 53.12 214 PRO A CA 1
ATOM 1689 C C . PRO A 1 214 ? -32.397 -5.188 -26.310 1.00 53.12 214 PRO A C 1
ATOM 1691 O O . PRO A 1 214 ? -31.558 -4.865 -27.148 1.00 53.12 214 PRO A O 1
ATOM 1694 N N . GLU A 1 215 ? -32.233 -6.203 -25.461 1.00 45.19 215 GLU A N 1
ATOM 1695 C CA . GLU A 1 215 ? -31.339 -7.335 -25.678 1.00 45.19 215 GLU A CA 1
ATOM 1696 C C . GLU A 1 215 ? -31.805 -8.136 -26.897 1.00 45.19 215 GLU A C 1
ATOM 1698 O O . GLU A 1 215 ? -33.002 -8.403 -27.004 1.00 45.19 215 GLU A O 1
ATOM 1703 N N . GLN A 1 216 ? -30.873 -8.618 -27.727 1.00 38.91 216 GLN A N 1
ATOM 1704 C CA . GLN A 1 216 ? -30.981 -9.942 -28.347 1.00 38.91 216 GLN A CA 1
ATOM 1705 C C . GLN A 1 216 ? -29.602 -10.607 -28.451 1.00 38.91 216 GLN A C 1
ATOM 1707 O O . GLN A 1 216 ? -28.686 -10.144 -29.124 1.00 38.91 216 GLN A O 1
ATOM 1712 N N . ASN A 1 217 ? -29.515 -11.706 -27.714 1.00 42.88 217 ASN A N 1
ATOM 1713 C CA . ASN A 1 217 ? -28.548 -12.792 -27.749 1.00 42.88 217 ASN A CA 1
ATOM 1714 C C . ASN A 1 217 ? -28.753 -13.625 -29.030 1.00 42.88 217 ASN A C 1
ATOM 1716 O O . ASN A 1 217 ? -29.901 -13.737 -29.449 1.00 42.88 217 ASN A O 1
ATOM 1720 N N . LEU A 1 218 ? -27.702 -14.232 -29.603 1.00 43.69 218 LEU A N 1
ATOM 1721 C CA . LEU A 1 218 ? -27.772 -15.521 -30.317 1.00 43.69 218 LEU A CA 1
ATOM 1722 C C . LEU A 1 218 ? -26.363 -16.055 -30.660 1.00 43.69 218 LEU A C 1
ATOM 1724 O O . LEU A 1 218 ? -25.641 -15.516 -31.496 1.00 43.69 218 LEU A O 1
ATOM 1728 N N . ASN A 1 219 ? -26.014 -17.162 -30.003 1.00 42.62 219 ASN A N 1
ATOM 1729 C CA . ASN A 1 219 ? -24.980 -18.128 -30.381 1.00 42.62 219 ASN A CA 1
ATOM 1730 C C . ASN A 1 219 ? -25.204 -18.701 -31.797 1.00 42.62 219 ASN A C 1
ATOM 1732 O O . ASN A 1 219 ? -26.347 -18.958 -32.168 1.00 42.62 219 ASN A O 1
ATOM 1736 N N . SER A 1 220 ? -24.123 -19.072 -32.499 1.00 37.84 220 SER A N 1
ATOM 1737 C CA . SER A 1 220 ? -23.779 -20.469 -32.871 1.00 37.84 220 SER A CA 1
ATOM 1738 C C . SER A 1 220 ? -23.001 -20.622 -34.198 1.00 37.84 220 SER A C 1
ATOM 1740 O O . SER A 1 220 ? -23.396 -20.114 -35.237 1.00 37.84 220 SER A O 1
ATOM 1742 N N . SER A 1 221 ? -21.920 -21.409 -34.095 1.00 35.59 221 SER A N 1
ATOM 1743 C CA . SER A 1 221 ? -21.475 -22.501 -34.986 1.00 35.59 221 SER A CA 1
ATOM 1744 C C . SER A 1 221 ? -20.904 -22.285 -36.405 1.00 35.59 221 SER A C 1
ATOM 1746 O O . SER A 1 221 ? -21.571 -21.790 -37.301 1.00 35.59 221 SER A O 1
ATOM 1748 N N . SER A 1 222 ? -19.728 -22.930 -36.583 1.00 40.28 222 SER A N 1
ATOM 1749 C CA . SER A 1 222 ? -19.209 -23.689 -37.757 1.00 40.28 222 SER A CA 1
ATOM 1750 C C . SER A 1 222 ? -18.846 -22.893 -39.030 1.00 40.28 222 SER A C 1
ATOM 1752 O O . SER A 1 222 ? -19.565 -21.985 -39.399 1.00 40.28 222 SER A O 1
ATOM 1754 N N . GLU A 1 223 ? -17.738 -23.112 -39.757 1.00 36.69 223 GLU A N 1
ATOM 1755 C CA . GLU A 1 223 ? -17.051 -24.346 -40.191 1.00 36.69 223 GLU A CA 1
ATOM 1756 C C . GLU A 1 223 ? -15.530 -24.119 -40.463 1.00 36.69 223 GLU A C 1
ATOM 1758 O O . GLU A 1 223 ? -15.081 -22.985 -40.627 1.00 36.69 223 GLU A O 1
ATOM 1763 N N . GLY A 1 224 ? -14.736 -25.209 -40.508 1.00 35.59 224 GLY A N 1
ATOM 1764 C CA . GLY A 1 224 ? -1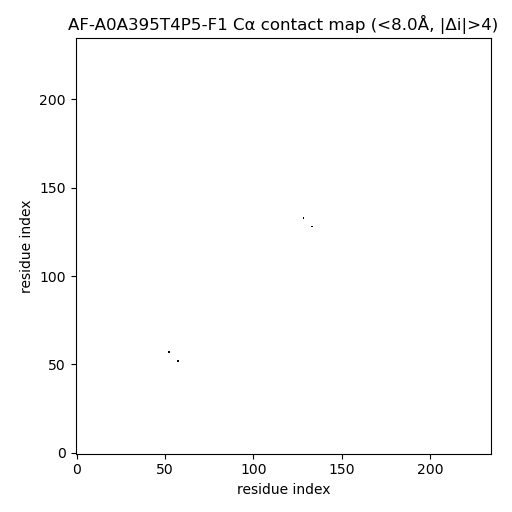3.305 -25.259 -40.913 1.00 35.59 224 GLY A CA 1
ATOM 1765 C C . GLY A 1 224 ? -13.077 -25.191 -42.446 1.00 35.59 224 GLY A C 1
ATOM 1766 O O . GLY A 1 224 ? -13.990 -24.722 -43.119 1.00 35.59 224 GLY A O 1
ATOM 1767 N N . PRO A 1 225 ? -11.933 -25.649 -43.046 1.00 53.09 225 PRO A N 1
ATOM 1768 C CA . PRO A 1 225 ? -11.180 -26.871 -42.682 1.00 53.09 225 PRO A CA 1
ATOM 1769 C C . PRO A 1 225 ? -9.622 -26.877 -42.846 1.00 53.09 225 PRO A C 1
ATOM 1771 O O . PRO A 1 225 ? -9.042 -26.062 -43.550 1.00 53.09 225 PRO A O 1
ATOM 1774 N N . SER A 1 226 ? -9.000 -27.938 -42.288 1.00 42.69 226 SER A N 1
ATOM 1775 C CA . SER A 1 226 ? -7.755 -28.663 -42.692 1.00 42.69 226 SER A CA 1
ATOM 1776 C C . SER A 1 226 ? -6.403 -27.909 -42.775 1.00 42.69 226 SER A C 1
ATOM 1778 O O . SER A 1 226 ? -6.329 -26.806 -43.283 1.00 42.69 226 SER A O 1
ATOM 1780 N N . GLY A 1 227 ? -5.242 -28.443 -42.380 1.00 37.62 227 GLY A N 1
ATOM 1781 C CA . GLY A 1 227 ? -4.872 -29.772 -41.906 1.00 37.62 227 GLY A CA 1
ATOM 1782 C C . GLY A 1 227 ? -3.352 -29.881 -41.655 1.00 37.62 227 GLY A C 1
ATOM 1783 O O . GLY A 1 227 ? -2.565 -29.041 -42.082 1.00 37.62 227 GLY A O 1
ATOM 1784 N N . THR A 1 228 ? -2.971 -30.977 -40.992 1.00 46.53 228 THR A N 1
ATOM 1785 C CA . THR A 1 228 ? -1.639 -31.622 -40.944 1.00 46.53 228 THR A CA 1
ATOM 1786 C C . THR A 1 228 ? -0.450 -30.868 -40.325 1.00 46.53 228 THR A C 1
ATOM 1788 O O . THR A 1 228 ? 0.160 -30.014 -40.956 1.00 46.53 228 THR A O 1
ATOM 1791 N N . ARG A 1 229 ? 0.009 -31.339 -39.155 1.00 46.22 229 ARG A N 1
ATOM 1792 C CA . ARG A 1 229 ? 1.262 -32.121 -39.018 1.00 46.22 229 ARG A CA 1
ATOM 1793 C C . ARG A 1 229 ? 1.468 -32.567 -37.565 1.00 46.22 229 ARG A C 1
ATOM 1795 O O . ARG A 1 229 ? 1.926 -31.808 -36.720 1.00 46.22 229 ARG A O 1
ATOM 1802 N N . GLN A 1 230 ? 1.147 -33.834 -37.313 1.00 43.19 230 GLN A N 1
ATOM 1803 C CA . GLN A 1 230 ? 1.843 -34.631 -36.309 1.00 43.19 230 GLN A CA 1
ATOM 1804 C C . GLN A 1 230 ? 3.260 -34.911 -36.822 1.00 43.19 230 GLN A C 1
ATOM 1806 O O . GLN A 1 230 ? 3.415 -35.327 -37.968 1.00 43.19 230 GLN A O 1
ATOM 1811 N N . LEU A 1 231 ? 4.262 -34.738 -35.966 1.00 50.09 231 LEU A N 1
ATOM 1812 C CA . LEU A 1 231 ? 5.495 -35.522 -35.992 1.00 50.09 231 LEU A CA 1
ATOM 1813 C C . LEU A 1 231 ? 5.858 -35.829 -34.536 1.00 50.09 231 LEU A C 1
ATOM 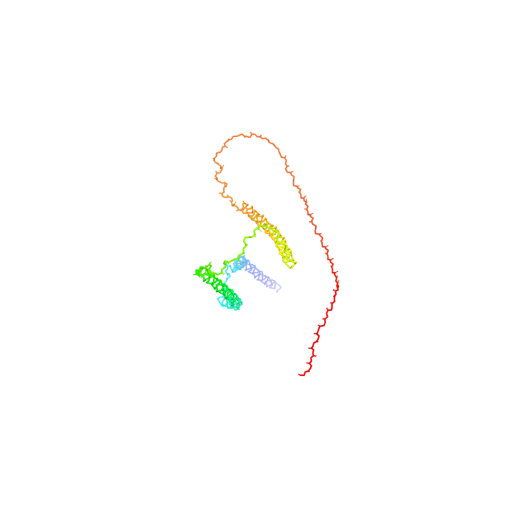1815 O O . LEU A 1 231 ? 6.584 -35.088 -33.883 1.00 50.09 231 LEU A O 1
ATOM 1819 N N . GLN A 1 232 ? 5.287 -36.921 -34.030 1.00 43.22 232 GLN A N 1
ATOM 1820 C CA . GLN A 1 232 ? 5.970 -37.779 -33.072 1.00 43.22 232 GLN A CA 1
ATOM 1821 C C . GLN A 1 232 ? 6.877 -38.698 -33.892 1.00 43.22 232 GLN A C 1
ATOM 1823 O O . GLN A 1 232 ? 6.393 -39.429 -34.755 1.00 43.22 232 GLN A O 1
ATOM 1828 N N . ILE A 1 233 ? 8.176 -38.664 -33.622 1.00 51.09 233 ILE A N 1
ATOM 1829 C CA . ILE A 1 233 ? 9.069 -39.788 -33.896 1.00 51.09 233 ILE A CA 1
ATOM 1830 C C . ILE A 1 233 ? 9.726 -40.129 -32.562 1.00 51.09 233 ILE A C 1
ATOM 1832 O O . ILE A 1 233 ? 10.300 -39.263 -31.905 1.00 51.09 233 ILE A O 1
ATOM 1836 N N . LEU A 1 234 ? 9.542 -41.388 -32.169 1.00 49.56 234 LEU A N 1
ATOM 1837 C CA . LEU A 1 234 ? 10.201 -42.066 -31.064 1.00 49.56 234 LEU A CA 1
ATOM 1838 C C . LEU A 1 234 ? 11.705 -42.215 -31.343 1.00 49.56 234 LEU A C 1
ATOM 1840 O O . LEU A 1 234 ? 12.067 -42.728 -32.403 1.00 49.56 234 LEU A O 1
ATOM 1844 N N . ASN A 1 235 ? 12.540 -41.815 -30.385 1.00 46.59 235 ASN A N 1
ATOM 1845 C CA . ASN A 1 235 ? 13.517 -42.626 -29.630 1.00 46.59 235 ASN A CA 1
ATOM 1846 C C . ASN A 1 235 ? 14.470 -41.699 -28.875 1.00 46.59 235 ASN A C 1
ATOM 1848 O O . ASN A 1 235 ? 15.076 -40.824 -29.531 1.00 46.59 235 ASN A O 1
#

InterPro domains:
  IPR013251 DASH complex subunit Spc19 [PF08287] (10-154)
  IPR013251 DASH complex subunit Spc19 [PTHR28262] (6-157)

Mean predicted aligned error: 23.19 Å